Protein AF-A0A7X2MGB6-F1 (afdb_monomer_lite)

Structure (mmCIF, N/CA/C/O backbone):
data_AF-A0A7X2MGB6-F1
#
_entry.id   AF-A0A7X2MGB6-F1
#
loop_
_atom_site.group_PDB
_atom_site.id
_atom_site.type_symbol
_atom_site.label_atom_id
_atom_site.label_alt_id
_atom_site.label_comp_id
_atom_site.label_asym_id
_atom_site.label_entity_id
_atom_site.label_seq_id
_atom_site.pdbx_PDB_ins_code
_atom_site.Cartn_x
_atom_site.Cartn_y
_atom_site.Cartn_z
_atom_site.occupancy
_atom_site.B_iso_or_equiv
_atom_site.auth_seq_id
_atom_site.auth_comp_id
_atom_site.auth_asym_id
_atom_site.auth_atom_id
_atom_site.pdbx_PDB_model_num
ATOM 1 N N . LYS A 1 1 ? -5.051 27.981 -3.448 1.00 53.53 1 LYS A N 1
ATOM 2 C CA . LYS A 1 1 ? -3.673 27.927 -4.006 1.00 53.53 1 LYS A CA 1
ATOM 3 C C . LYS A 1 1 ? -3.578 26.713 -4.928 1.00 53.53 1 LYS A C 1
ATOM 5 O O . LYS A 1 1 ? -3.860 25.621 -4.453 1.00 53.53 1 LYS A O 1
ATOM 10 N N . LYS A 1 2 ? -3.256 26.876 -6.221 1.00 64.44 2 LYS A N 1
ATOM 11 C CA . LYS A 1 2 ? -2.982 25.731 -7.111 1.00 64.44 2 LYS A CA 1
ATOM 12 C C . LYS A 1 2 ? -1.646 25.121 -6.677 1.00 64.44 2 LYS A C 1
ATOM 14 O O . LYS A 1 2 ? -0.605 25.748 -6.849 1.00 64.44 2 LYS A O 1
ATOM 19 N N . ILE A 1 3 ? -1.685 23.969 -6.016 1.00 74.06 3 ILE A N 1
ATOM 20 C CA . ILE A 1 3 ? -0.481 23.229 -5.627 1.00 74.06 3 ILE A CA 1
ATOM 21 C C . ILE A 1 3 ? -0.065 22.411 -6.847 1.00 74.06 3 ILE A C 1
ATOM 23 O O . ILE A 1 3 ? -0.849 21.601 -7.332 1.00 74.06 3 ILE A O 1
ATOM 27 N N . LYS A 1 4 ? 1.141 22.660 -7.364 1.00 80.75 4 LYS A N 1
ATOM 28 C CA . LYS A 1 4 ? 1.740 21.814 -8.398 1.00 80.75 4 LYS A CA 1
ATOM 29 C C . LYS A 1 4 ? 2.320 20.584 -7.709 1.00 80.75 4 LYS A C 1
ATOM 31 O O . LYS A 1 4 ? 3.156 20.728 -6.820 1.00 80.75 4 LYS A O 1
ATOM 36 N N . ASP A 1 5 ? 1.858 19.407 -8.104 1.00 81.12 5 ASP A N 1
ATOM 37 C CA . ASP A 1 5 ? 2.347 18.130 -7.591 1.00 81.12 5 ASP A CA 1
ATOM 38 C C . ASP A 1 5 ? 3.121 17.410 -8.703 1.00 81.12 5 ASP A C 1
ATOM 40 O O . ASP A 1 5 ? 2.542 16.686 -9.507 1.00 81.12 5 ASP A O 1
ATOM 44 N N . VAL A 1 6 ? 4.432 17.658 -8.783 1.00 80.56 6 VAL A N 1
ATOM 45 C CA . VAL A 1 6 ? 5.309 17.154 -9.855 1.00 80.56 6 VAL A CA 1
ATOM 46 C C . VAL A 1 6 ? 6.321 16.182 -9.260 1.00 80.56 6 VAL A C 1
ATOM 48 O O . VAL A 1 6 ? 7.001 16.503 -8.287 1.00 80.56 6 VAL A O 1
ATOM 51 N N . ALA A 1 7 ? 6.406 14.980 -9.830 1.00 78.06 7 ALA A N 1
ATOM 52 C CA . ALA A 1 7 ? 7.508 14.055 -9.566 1.00 78.06 7 ALA A CA 1
ATOM 53 C C . ALA A 1 7 ? 8.520 14.203 -10.708 1.00 78.06 7 ALA A C 1
ATOM 55 O O . ALA A 1 7 ? 8.097 14.320 -11.849 1.00 78.06 7 ALA A O 1
ATOM 56 N N . LYS A 1 8 ? 9.824 14.236 -10.409 1.00 73.69 8 LYS A N 1
ATOM 57 C CA . LYS A 1 8 ? 10.851 14.509 -11.432 1.00 73.69 8 LYS A CA 1
ATOM 58 C C . LYS A 1 8 ? 11.396 13.239 -12.093 1.00 73.69 8 LYS A C 1
ATOM 60 O O . LYS A 1 8 ? 11.510 13.198 -13.305 1.00 73.69 8 LYS A O 1
ATOM 65 N N . LYS A 1 9 ? 11.741 12.218 -11.301 1.00 89.62 9 LYS A N 1
ATOM 66 C CA . LYS A 1 9 ? 12.216 10.894 -11.745 1.00 89.62 9 LYS A CA 1
ATOM 67 C C . LYS A 1 9 ? 12.297 9.957 -10.530 1.00 89.62 9 LYS A C 1
ATOM 69 O O . LYS A 1 9 ? 12.317 10.441 -9.397 1.00 89.62 9 LYS A O 1
ATOM 74 N N . TYR A 1 10 ? 12.365 8.651 -10.764 1.00 93.56 10 TYR A N 1
ATOM 75 C CA . TYR A 1 10 ? 12.725 7.647 -9.760 1.00 93.56 10 TYR A CA 1
ATOM 76 C C . TYR A 1 10 ? 14.066 7.011 -10.142 1.00 93.56 10 TYR A C 1
ATOM 78 O O . TYR A 1 10 ? 14.331 6.817 -11.326 1.00 93.56 10 TYR A O 1
ATOM 86 N N . ASN A 1 11 ? 14.913 6.704 -9.160 1.00 94.56 11 ASN A N 1
ATOM 87 C CA . ASN A 1 11 ? 16.250 6.152 -9.408 1.00 94.56 11 ASN A CA 1
ATOM 88 C C . ASN A 1 11 ? 16.283 4.618 -9.378 1.00 94.56 11 ASN A C 1
ATOM 90 O O . ASN A 1 11 ? 17.268 4.017 -9.787 1.00 94.56 11 ASN A O 1
ATOM 94 N N . SER A 1 12 ? 15.234 3.979 -8.860 1.00 96.25 12 SER A N 1
ATOM 95 C CA . SER A 1 12 ? 15.101 2.523 -8.812 1.00 96.25 12 SER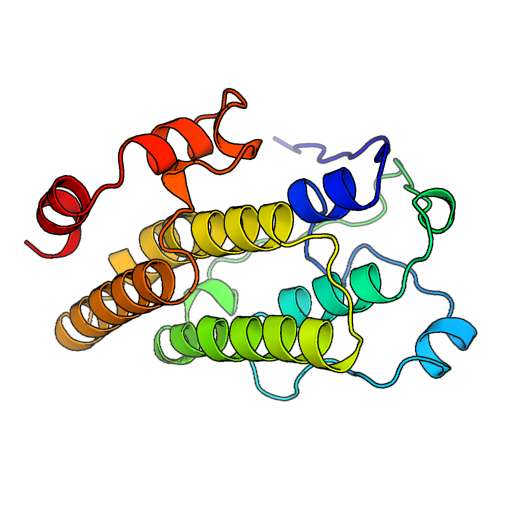 A 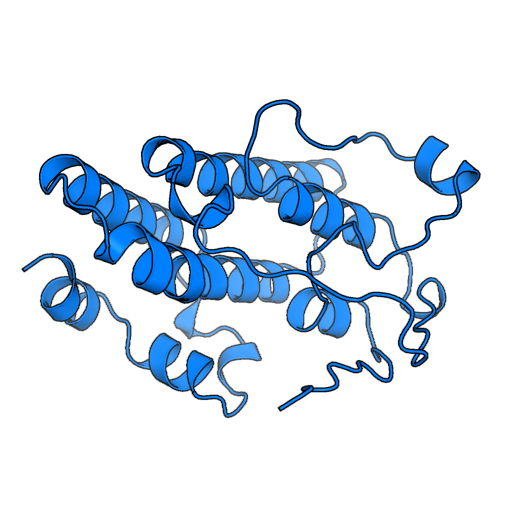CA 1
ATOM 96 C C . SER A 1 12 ? 13.640 2.108 -8.670 1.00 96.25 12 SER A C 1
ATOM 98 O O . SER A 1 12 ? 12.795 2.900 -8.239 1.00 96.25 12 SER A O 1
ATOM 100 N N . LEU A 1 13 ? 13.343 0.838 -8.961 1.00 96.94 13 LEU A N 1
ATOM 101 C CA . LEU A 1 13 ? 12.024 0.255 -8.699 1.00 96.94 13 LEU A CA 1
ATOM 102 C C . LEU A 1 13 ? 11.680 0.259 -7.199 1.00 96.94 13 LEU A C 1
ATOM 104 O O . LEU A 1 13 ? 10.530 0.499 -6.838 1.00 96.94 13 LEU A O 1
ATOM 108 N N . ASN A 1 14 ? 12.671 0.106 -6.310 1.00 96.81 14 ASN A N 1
ATOM 109 C CA . ASN A 1 14 ? 12.475 0.247 -4.862 1.00 96.81 14 ASN A CA 1
ATOM 110 C C . ASN A 1 14 ? 11.998 1.660 -4.498 1.00 96.81 14 ASN A C 1
ATOM 112 O O . ASN A 1 14 ? 11.043 1.831 -3.739 1.00 96.81 14 ASN A O 1
ATOM 116 N N . GLU A 1 15 ? 12.637 2.692 -5.063 1.00 95.62 15 GLU A N 1
ATOM 117 C CA . GLU A 1 15 ? 12.195 4.071 -4.869 1.00 95.62 15 GLU A CA 1
ATOM 118 C C . GLU A 1 15 ? 10.797 4.292 -5.458 1.00 95.62 15 GLU A C 1
ATOM 120 O O . GLU A 1 15 ? 9.965 4.949 -4.825 1.00 95.62 15 GLU A O 1
ATOM 125 N N . TYR A 1 16 ? 10.510 3.712 -6.627 1.00 96.25 16 TYR A N 1
ATOM 126 C CA . TYR A 1 16 ? 9.200 3.812 -7.258 1.00 96.25 16 TYR A CA 1
ATOM 127 C C . TYR A 1 16 ? 8.092 3.170 -6.417 1.00 96.25 16 TYR A C 1
ATOM 129 O O . TYR A 1 16 ? 7.056 3.795 -6.211 1.00 96.25 16 TYR A O 1
ATOM 137 N N . LEU A 1 17 ? 8.309 1.995 -5.828 1.00 96.38 17 LEU A N 1
ATOM 138 C CA . LEU A 1 17 ? 7.338 1.366 -4.922 1.00 96.38 17 LEU A CA 1
ATOM 139 C C . LEU A 1 17 ? 7.054 2.222 -3.685 1.00 96.38 17 LEU A C 1
ATOM 141 O O . LEU A 1 17 ? 5.912 2.343 -3.234 1.00 96.38 17 LEU A O 1
ATOM 145 N N . VAL A 1 18 ? 8.089 2.862 -3.138 1.00 95.94 18 VAL A N 1
ATOM 146 C CA . VAL A 1 18 ? 7.975 3.653 -1.908 1.00 95.94 18 VAL A CA 1
ATOM 147 C C . VAL A 1 18 ? 7.350 5.025 -2.168 1.00 95.94 18 VAL A C 1
ATOM 149 O O . VAL A 1 18 ? 6.475 5.466 -1.410 1.00 95.94 18 VAL A O 1
ATOM 152 N N . LYS A 1 19 ? 7.757 5.707 -3.240 1.00 93.69 19 LYS A N 1
ATOM 153 C CA . LYS A 1 19 ? 7.403 7.111 -3.515 1.00 93.69 19 LYS A CA 1
ATOM 154 C C . LYS A 1 19 ? 6.404 7.283 -4.662 1.00 93.69 19 LYS A C 1
ATOM 156 O O . LYS A 1 19 ? 5.861 8.374 -4.833 1.00 93.69 19 LYS A O 1
ATOM 161 N N . GLY A 1 20 ? 6.132 6.230 -5.423 1.00 93.56 20 GLY A N 1
ATOM 162 C CA . GLY A 1 20 ? 5.183 6.208 -6.529 1.00 93.56 20 GLY A CA 1
ATOM 163 C C . GLY A 1 20 ? 3.773 6.610 -6.109 1.00 93.56 20 GLY A C 1
ATOM 164 O O . GLY A 1 20 ? 3.278 6.252 -5.027 1.00 93.56 20 GLY A O 1
ATOM 165 N N . ARG A 1 21 ? 3.112 7.377 -6.984 1.00 91.38 21 ARG A N 1
ATOM 166 C CA . ARG A 1 21 ? 1.682 7.666 -6.850 1.00 91.38 21 ARG A CA 1
ATOM 167 C C . ARG A 1 21 ? 0.900 6.432 -7.273 1.00 91.38 21 ARG A C 1
ATOM 169 O O . ARG A 1 21 ? 0.943 6.045 -8.439 1.00 91.38 21 ARG A O 1
ATOM 176 N N . VAL A 1 22 ? 0.158 5.870 -6.331 1.00 93.81 22 VAL A N 1
ATOM 177 C CA . VAL A 1 22 ? -0.739 4.741 -6.568 1.00 93.81 22 VAL A CA 1
ATOM 178 C C . VAL A 1 22 ? -2.075 5.285 -7.039 1.00 93.81 22 VAL A C 1
ATOM 180 O O . VAL A 1 22 ? -2.949 5.589 -6.232 1.00 93.81 22 VAL A O 1
ATOM 183 N N . VAL A 1 23 ? -2.147 5.514 -8.343 1.00 91.69 23 VAL A N 1
ATOM 184 C CA . VAL A 1 23 ? -3.337 5.951 -9.072 1.00 91.69 23 VAL A CA 1
ATOM 185 C C . VAL A 1 23 ? -3.222 5.454 -10.509 1.00 91.69 23 VAL A C 1
ATOM 187 O O . VAL A 1 23 ? -2.118 5.481 -11.071 1.00 91.69 23 VAL A O 1
ATOM 190 N N . ALA A 1 24 ? -4.335 5.048 -11.113 1.00 91.62 24 ALA A N 1
ATOM 191 C CA . ALA A 1 24 ? -4.360 4.651 -12.521 1.00 91.62 24 ALA A CA 1
ATOM 192 C C . ALA A 1 24 ? -4.451 5.852 -13.484 1.00 91.62 24 ALA A C 1
ATOM 194 O O . ALA A 1 24 ? -3.848 5.838 -14.553 1.00 91.62 24 ALA A O 1
ATOM 195 N N . TRP A 1 25 ? -5.144 6.925 -13.089 1.00 91.06 25 TRP A N 1
ATOM 196 C CA . TRP A 1 25 ? -5.558 8.020 -13.983 1.00 91.06 25 TRP A CA 1
ATOM 197 C C . TRP A 1 25 ? -4.434 8.922 -14.520 1.00 91.06 25 TRP A C 1
ATOM 199 O O . TRP A 1 25 ? -4.689 9.731 -15.406 1.00 91.06 25 TRP A O 1
ATOM 209 N N . ASN A 1 26 ? -3.208 8.834 -13.989 1.00 91.25 26 ASN A N 1
ATOM 210 C CA . ASN A 1 26 ? -2.068 9.649 -14.436 1.00 91.25 26 ASN A CA 1
ATOM 211 C C . ASN A 1 26 ? -0.977 8.847 -15.154 1.00 91.25 26 ASN A C 1
ATOM 213 O O . ASN A 1 26 ? 0.174 9.282 -15.180 1.00 91.25 26 ASN A O 1
ATOM 217 N N . LYS A 1 27 ? -1.308 7.655 -15.655 1.00 92.88 27 LYS A N 1
ATOM 218 C CA . LYS A 1 27 ? -0.353 6.742 -16.285 1.00 92.88 27 LYS A CA 1
ATOM 219 C C . LYS A 1 27 ? -0.834 6.340 -17.667 1.00 92.88 27 LYS A C 1
ATOM 221 O O . LYS A 1 27 ? -2.022 6.117 -17.878 1.00 92.88 27 LYS A O 1
ATOM 226 N N . ILE A 1 28 ? 0.121 6.226 -18.581 1.00 94.31 28 ILE A N 1
ATOM 227 C CA . ILE A 1 28 ? -0.072 5.672 -19.917 1.00 94.31 28 ILE A CA 1
ATOM 228 C C . ILE A 1 28 ? 0.717 4.369 -19.959 1.00 94.31 28 ILE A C 1
ATOM 230 O O . ILE A 1 28 ? 1.884 4.337 -19.575 1.00 94.31 28 ILE A O 1
ATOM 234 N N . TYR A 1 29 ? 0.072 3.303 -20.418 1.00 95.31 29 TYR A N 1
ATOM 235 C CA . TYR A 1 29 ? 0.670 1.977 -20.495 1.00 95.31 29 TYR A CA 1
ATOM 236 C C . TYR A 1 29 ? 0.742 1.520 -21.946 1.00 95.31 29 TYR A C 1
ATOM 238 O O . TYR A 1 29 ? -0.186 1.742 -22.729 1.00 95.31 29 TYR A O 1
ATOM 246 N N . LYS A 1 30 ? 1.822 0.823 -22.304 1.00 96.69 30 LYS A N 1
ATOM 247 C CA . LYS A 1 30 ? 1.920 0.154 -23.601 1.00 96.69 30 LYS A CA 1
ATOM 248 C C . LYS A 1 30 ? 0.959 -1.037 -23.611 1.00 96.69 30 LYS A C 1
ATOM 250 O O . LYS A 1 30 ? 1.224 -2.044 -22.961 1.00 96.69 30 LYS A O 1
ATOM 255 N N . LYS A 1 31 ? -0.143 -0.938 -24.366 1.00 96.75 31 LYS A N 1
ATOM 256 C CA . LYS A 1 31 ? -1.184 -1.983 -24.436 1.00 96.75 31 LYS A CA 1
ATOM 257 C C . LYS A 1 31 ? -0.608 -3.370 -24.722 1.00 96.75 31 LYS A C 1
ATOM 259 O O . LYS A 1 31 ? -0.939 -4.310 -24.020 1.00 96.75 31 LYS A O 1
ATOM 264 N N . SER A 1 32 ? 0.292 -3.482 -25.700 1.00 97.69 32 SER A N 1
ATOM 265 C CA . SER A 1 32 ? 0.871 -4.776 -26.077 1.00 97.69 32 SER A CA 1
ATOM 266 C C . SER A 1 32 ? 1.659 -5.441 -24.947 1.00 97.69 32 SER A C 1
ATOM 268 O O . SER A 1 32 ? 1.816 -6.648 -24.979 1.00 97.69 32 SER A O 1
ATOM 270 N N . TRP A 1 33 ? 2.186 -4.667 -23.994 1.00 96.88 33 TRP A N 1
ATOM 271 C CA . TRP A 1 33 ? 2.839 -5.196 -22.796 1.00 96.88 33 TRP A CA 1
ATOM 272 C C . TRP A 1 33 ? 1.813 -5.549 -21.715 1.00 96.88 33 TRP A C 1
ATOM 274 O O . TRP A 1 33 ? 1.909 -6.607 -21.116 1.00 96.88 33 TRP A O 1
ATOM 284 N N . LEU A 1 34 ? 0.770 -4.732 -21.516 1.00 96.75 34 LEU A N 1
ATOM 285 C CA . LEU A 1 34 ? -0.331 -5.106 -20.616 1.00 96.75 34 LEU A CA 1
ATOM 286 C C . LEU A 1 34 ? -1.010 -6.416 -21.036 1.00 96.75 34 LEU A C 1
ATOM 288 O O . LEU A 1 34 ? -1.372 -7.211 -20.178 1.00 96.75 34 LEU A O 1
ATOM 292 N N . ASP A 1 35 ? -1.150 -6.649 -22.342 1.00 96.94 35 ASP A N 1
ATOM 293 C CA . ASP A 1 35 ? -1.737 -7.873 -22.893 1.00 96.94 35 ASP A CA 1
ATOM 294 C C . ASP A 1 35 ? -0.882 -9.130 -22.595 1.00 96.94 35 ASP A C 1
ATOM 296 O O . ASP A 1 35 ? -1.394 -10.240 -22.723 1.00 96.94 35 ASP A O 1
ATOM 300 N N . THR A 1 36 ? 0.390 -8.987 -22.181 1.00 97.12 36 THR A N 1
ATOM 301 C CA . THR A 1 36 ? 1.231 -10.121 -21.746 1.00 97.12 36 THR A CA 1
ATOM 302 C C . THR A 1 36 ? 1.117 -10.424 -20.254 1.00 97.12 36 THR A C 1
ATOM 304 O O . THR A 1 36 ? 1.671 -11.424 -19.805 1.00 97.12 36 THR A O 1
ATOM 307 N N . LEU A 1 37 ? 0.467 -9.557 -19.473 1.00 97.19 37 LEU A N 1
ATOM 308 C CA . LEU A 1 37 ? 0.330 -9.723 -18.028 1.00 97.19 37 LEU A CA 1
ATOM 309 C C . LEU A 1 37 ? -0.840 -10.656 -17.697 1.00 97.19 37 LEU A C 1
ATOM 311 O O . LEU A 1 37 ? -1.871 -10.663 -18.370 1.00 97.19 37 LEU A O 1
ATOM 315 N N . ASP A 1 38 ? -0.698 -11.416 -16.617 1.00 96.31 38 ASP A N 1
ATOM 316 C CA . ASP A 1 38 ? -1.653 -12.442 -16.187 1.00 96.31 38 ASP A CA 1
ATOM 317 C C . ASP A 1 38 ? -2.687 -11.937 -15.163 1.00 96.31 38 ASP A C 1
ATOM 319 O O . ASP A 1 38 ? -3.490 -12.708 -14.638 1.00 96.31 38 ASP A O 1
ATOM 323 N N . PHE A 1 39 ? -2.706 -10.630 -14.894 1.00 96.62 39 PHE A N 1
ATOM 324 C CA . PHE A 1 39 ? -3.611 -10.005 -13.935 1.00 96.62 39 PHE A CA 1
ATOM 325 C C . PHE A 1 39 ? -4.386 -8.832 -14.541 1.00 96.62 39 PHE A C 1
ATOM 327 O O . PHE A 1 39 ? -4.001 -8.209 -15.530 1.00 96.62 39 PHE A O 1
ATOM 334 N N . LYS A 1 40 ? -5.513 -8.511 -13.905 1.00 95.81 40 LYS A N 1
ATOM 335 C CA . LYS A 1 40 ? -6.364 -7.354 -14.205 1.00 95.81 40 LYS A CA 1
ATOM 336 C C . LYS A 1 40 ? -6.740 -6.666 -12.899 1.00 95.81 40 LYS A C 1
ATOM 338 O O . LYS A 1 40 ? -6.526 -7.221 -11.824 1.00 95.81 40 LYS A O 1
ATOM 343 N N . PHE A 1 41 ? -7.339 -5.481 -12.992 1.00 95.75 41 PHE A N 1
ATOM 344 C CA . PHE A 1 41 ? -7.940 -4.841 -11.824 1.00 95.75 41 PHE A CA 1
ATOM 345 C C . PHE A 1 41 ? -8.961 -5.776 -11.149 1.00 95.75 41 PHE A C 1
ATOM 347 O O . PHE A 1 41 ? -9.798 -6.361 -11.848 1.00 95.75 41 PHE A O 1
ATOM 354 N N . PRO A 1 42 ? -8.947 -5.891 -9.810 1.00 95.12 42 PRO A N 1
ATOM 355 C CA . PRO A 1 42 ? -9.926 -6.690 -9.089 1.00 95.12 42 PRO A CA 1
ATOM 356 C C . PRO A 1 42 ? -11.314 -6.045 -9.171 1.00 95.12 42 PRO A C 1
ATOM 358 O O . PRO A 1 42 ? -11.538 -4.921 -8.717 1.00 95.12 42 PRO A O 1
ATOM 361 N N . VAL A 1 43 ? -12.273 -6.768 -9.751 1.00 92.56 43 VAL A N 1
ATOM 362 C CA . VAL A 1 43 ? -13.638 -6.270 -9.966 1.00 92.56 43 VAL A CA 1
ATOM 363 C C . VAL A 1 43 ? -14.392 -6.172 -8.637 1.00 92.56 43 VAL A C 1
ATOM 365 O O . VAL A 1 43 ? -14.383 -7.094 -7.825 1.00 92.56 43 VAL A O 1
ATOM 368 N N . GLY A 1 44 ? -15.084 -5.049 -8.422 1.00 90.00 44 GLY A N 1
ATOM 369 C CA . GLY A 1 44 ? -15.982 -4.859 -7.276 1.00 90.00 44 GLY A CA 1
ATOM 370 C C . GLY A 1 44 ? -15.297 -4.519 -5.946 1.00 90.00 44 GLY A C 1
ATOM 371 O O . GLY A 1 44 ? -15.983 -4.399 -4.933 1.00 90.00 44 GLY A O 1
ATOM 372 N N . ARG A 1 45 ? -13.974 -4.321 -5.926 1.00 90.50 45 ARG A N 1
ATOM 373 C CA . ARG A 1 45 ? -13.203 -3.963 -4.723 1.00 90.50 45 ARG A CA 1
ATOM 374 C C . ARG A 1 45 ? -12.778 -2.498 -4.751 1.00 90.50 45 ARG A C 1
ATOM 376 O O . ARG A 1 45 ? -12.487 -1.966 -5.813 1.00 90.50 45 ARG A O 1
ATOM 383 N N . LEU A 1 46 ? -12.767 -1.832 -3.591 1.00 90.12 46 LEU A N 1
ATOM 384 C CA . LEU A 1 46 ? -12.031 -0.566 -3.454 1.00 90.12 46 LEU A CA 1
ATOM 385 C C . LEU A 1 46 ? -10.527 -0.820 -3.365 1.00 90.12 46 LEU A C 1
ATOM 387 O O . LEU A 1 46 ? -10.097 -1.876 -2.907 1.00 90.12 46 LEU A O 1
ATOM 391 N N . TYR A 1 47 ? -9.754 0.227 -3.660 1.00 92.38 47 TYR A N 1
ATOM 392 C CA . TYR A 1 47 ? -8.289 0.230 -3.581 1.00 92.38 47 TYR A CA 1
ATOM 393 C C . TYR A 1 47 ? -7.629 -0.663 -4.639 1.00 92.38 47 TYR A C 1
ATOM 395 O O . TYR A 1 47 ? -6.460 -1.013 -4.507 1.00 92.38 47 TYR A O 1
ATOM 403 N N . GLU A 1 48 ? -8.359 -0.963 -5.706 1.00 95.06 48 GLU A N 1
ATOM 404 C CA . GLU A 1 48 ? -7.936 -1.671 -6.907 1.00 95.06 48 GLU A CA 1
ATOM 405 C C . GLU A 1 48 ? -6.688 -1.047 -7.550 1.00 95.06 48 GLU A C 1
ATOM 407 O O . GLU A 1 48 ? -5.826 -1.763 -8.051 1.00 95.06 48 GLU A O 1
ATOM 412 N N . ASP A 1 49 ? -6.529 0.278 -7.441 1.00 95.62 49 ASP A N 1
ATOM 413 C CA . ASP A 1 49 ? -5.324 0.989 -7.879 1.00 95.62 49 ASP A CA 1
ATOM 414 C C . ASP A 1 49 ? -4.058 0.516 -7.146 1.00 95.62 49 ASP A C 1
ATOM 416 O O . ASP A 1 49 ? -2.978 0.529 -7.734 1.00 95.62 49 ASP A O 1
ATOM 420 N N . GLN A 1 50 ? -4.162 0.114 -5.869 1.00 97.19 50 GLN A N 1
ATOM 421 C CA . GLN A 1 50 ? -3.030 -0.457 -5.127 1.00 97.19 50 GLN A CA 1
ATOM 422 C C . GLN A 1 50 ? -2.671 -1.823 -5.685 1.00 97.19 50 GLN A C 1
ATOM 424 O O . GLN A 1 50 ? -1.502 -2.054 -5.971 1.00 97.19 50 GLN A O 1
ATOM 429 N N . ASP A 1 51 ? -3.664 -2.689 -5.877 1.00 97.88 51 ASP A N 1
ATOM 430 C CA . ASP A 1 51 ? -3.434 -4.017 -6.438 1.00 97.88 51 ASP A CA 1
ATOM 431 C C . ASP A 1 51 ? -2.712 -3.929 -7.784 1.00 97.88 51 ASP A C 1
ATOM 433 O O . ASP A 1 51 ? -1.601 -4.438 -7.949 1.00 97.88 51 ASP A O 1
ATOM 437 N N . PHE A 1 52 ? -3.288 -3.152 -8.700 1.00 97.88 52 PHE A N 1
ATOM 438 C CA . PHE A 1 52 ? -2.740 -2.978 -10.032 1.00 97.88 52 PHE A CA 1
ATOM 439 C C . PHE A 1 52 ? -1.338 -2.364 -10.007 1.00 97.88 52 PHE A C 1
ATOM 441 O O . PHE A 1 52 ? -0.436 -2.867 -10.668 1.00 97.88 52 PHE A O 1
ATOM 448 N N . PHE A 1 53 ? -1.114 -1.305 -9.222 1.00 97.88 53 PHE A N 1
ATOM 449 C CA . PHE A 1 53 ? 0.193 -0.650 -9.155 1.00 97.88 53 PHE A CA 1
ATOM 450 C C . PHE A 1 53 ? 1.306 -1.596 -8.697 1.00 97.88 53 PHE A C 1
ATOM 452 O O . PHE A 1 53 ? 2.358 -1.640 -9.331 1.00 97.88 53 PHE A O 1
ATOM 459 N N . PHE A 1 54 ? 1.100 -2.340 -7.606 1.00 98.19 54 PHE A N 1
ATOM 460 C CA . PHE A 1 54 ? 2.143 -3.228 -7.091 1.00 98.19 54 PHE A CA 1
ATOM 461 C C . PHE A 1 54 ? 2.411 -4.384 -8.063 1.00 98.19 54 PHE A C 1
ATOM 463 O O . PHE A 1 54 ? 3.569 -4.661 -8.367 1.00 98.19 54 PHE A O 1
ATOM 470 N N . LYS A 1 55 ? 1.369 -4.995 -8.638 1.00 98.06 55 LYS A N 1
ATOM 471 C CA . LYS A 1 55 ? 1.538 -6.066 -9.634 1.00 98.06 55 LYS A CA 1
ATOM 472 C C . LYS A 1 55 ? 2.199 -5.586 -10.930 1.00 98.06 55 LYS A C 1
ATOM 474 O O . LYS A 1 55 ? 3.000 -6.313 -11.509 1.00 98.06 55 LYS A O 1
ATOM 479 N N . ILE A 1 56 ? 1.952 -4.344 -11.354 1.00 97.44 56 ILE A N 1
ATOM 480 C CA . ILE A 1 56 ? 2.676 -3.729 -12.478 1.00 97.44 56 ILE A CA 1
ATOM 481 C C . ILE A 1 56 ? 4.169 -3.659 -12.174 1.00 97.44 56 ILE A C 1
ATOM 483 O O . ILE A 1 56 ? 4.970 -4.100 -12.991 1.00 97.44 56 ILE A O 1
ATOM 487 N N . VAL A 1 57 ? 4.555 -3.155 -10.997 1.00 96.94 57 VAL A N 1
ATOM 488 C CA . VAL A 1 57 ? 5.978 -3.039 -10.650 1.00 96.94 57 VAL A CA 1
ATOM 489 C C . VAL A 1 57 ? 6.653 -4.403 -10.518 1.00 96.94 57 VAL A C 1
ATOM 491 O O . VAL A 1 57 ? 7.814 -4.531 -10.890 1.00 96.94 57 VAL A O 1
ATOM 494 N N . ALA A 1 58 ? 5.930 -5.427 -10.060 1.00 97.31 58 ALA A N 1
ATOM 495 C CA . ALA A 1 58 ? 6.424 -6.803 -10.005 1.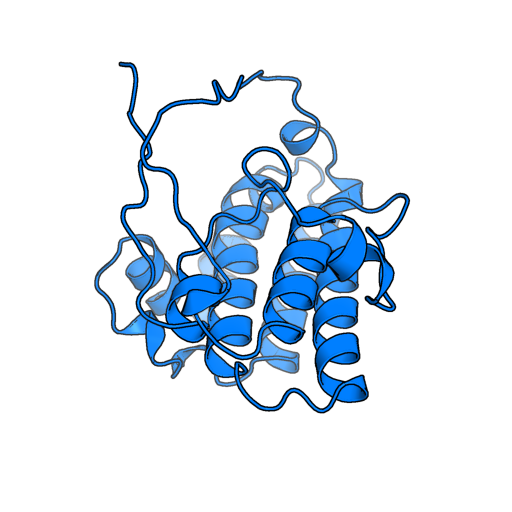00 97.31 58 ALA A CA 1
ATOM 496 C C . ALA A 1 58 ? 6.849 -7.367 -11.377 1.00 97.31 58 ALA A C 1
ATOM 498 O O . ALA A 1 58 ? 7.648 -8.297 -11.425 1.00 97.31 58 ALA A O 1
ATOM 499 N N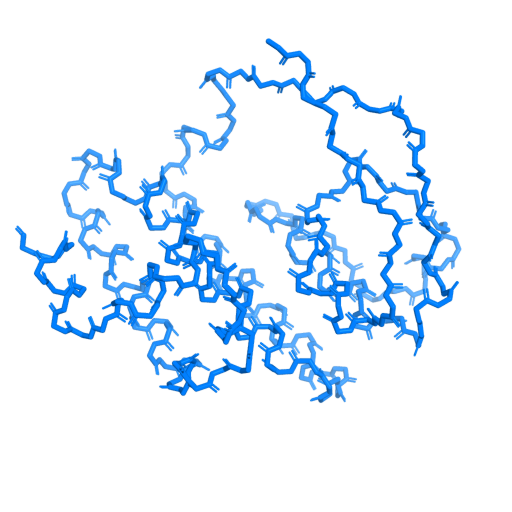 . ASN A 1 59 ? 6.328 -6.806 -12.473 1.00 97.31 59 ASN A N 1
ATOM 500 C CA . ASN A 1 59 ? 6.608 -7.234 -13.844 1.00 97.31 59 ASN A CA 1
ATOM 501 C C . ASN A 1 59 ? 7.628 -6.343 -14.578 1.00 97.31 59 ASN A C 1
ATOM 503 O O . ASN A 1 59 ? 7.944 -6.608 -15.738 1.00 97.31 59 ASN A O 1
ATOM 507 N N . LEU A 1 60 ? 8.150 -5.301 -13.926 1.00 96.12 60 LEU A N 1
ATOM 508 C CA . LEU A 1 60 ? 9.219 -4.465 -14.476 1.00 96.12 60 LEU A CA 1
ATOM 509 C C . LEU A 1 60 ? 10.584 -5.089 -14.176 1.00 96.12 60 LEU A C 1
ATOM 511 O O . LEU A 1 60 ? 10.830 -5.557 -13.066 1.00 96.12 60 LEU A O 1
ATOM 515 N N . GLN A 1 61 ? 11.490 -5.061 -15.149 1.00 94.06 61 GLN A N 1
ATOM 516 C CA . GLN A 1 61 ? 12.862 -5.548 -15.002 1.00 94.06 61 GLN A CA 1
ATOM 517 C C . GLN A 1 61 ? 13.774 -4.475 -14.412 1.00 94.06 61 GLN A C 1
ATOM 519 O O . GLN A 1 61 ? 14.649 -4.771 -13.596 1.00 94.06 61 GLN A O 1
ATOM 524 N N . ASN A 1 62 ? 13.586 -3.217 -14.812 1.00 94.62 62 ASN A N 1
ATOM 525 C CA . ASN A 1 62 ? 14.380 -2.097 -14.317 1.00 94.62 62 ASN A CA 1
ATOM 526 C C . ASN A 1 62 ? 13.616 -0.766 -14.381 1.00 94.62 62 ASN A C 1
ATOM 528 O O . ASN A 1 62 ? 12.454 -0.698 -14.782 1.00 94.62 62 ASN A O 1
ATOM 532 N N . ILE A 1 63 ? 14.250 0.303 -13.892 1.00 95.50 63 ILE A N 1
ATOM 533 C CA . ILE A 1 63 ? 13.595 1.606 -13.759 1.00 95.50 63 ILE A CA 1
ATOM 534 C C . ILE A 1 63 ? 13.489 2.352 -15.094 1.00 95.50 63 ILE A C 1
ATOM 536 O O . ILE A 1 63 ? 12.625 3.214 -15.245 1.00 95.50 63 ILE A O 1
ATOM 540 N N . GLU A 1 64 ? 14.331 2.014 -16.068 1.00 95.50 64 GLU A N 1
ATOM 541 C CA . GLU A 1 64 ? 14.370 2.614 -17.401 1.00 95.50 64 GLU A CA 1
ATOM 542 C C . GLU A 1 64 ? 13.095 2.323 -18.210 1.00 95.50 64 GLU A C 1
ATOM 544 O O . GLU A 1 64 ? 12.762 3.074 -19.126 1.00 95.50 64 GLU A O 1
ATOM 549 N N . GLU A 1 65 ? 12.332 1.297 -17.826 1.00 96.19 65 GLU A N 1
ATOM 550 C CA . GLU A 1 65 ? 11.002 1.003 -18.371 1.00 96.19 65 GLU A CA 1
ATOM 551 C C . GLU A 1 65 ? 9.921 2.012 -17.938 1.00 96.19 65 GLU A C 1
ATOM 553 O O . GLU A 1 65 ? 8.807 1.997 -18.465 1.00 96.19 65 GLU A O 1
ATOM 558 N N . ILE A 1 66 ? 10.233 2.917 -17.002 1.00 94.50 66 ILE A N 1
ATOM 559 C CA . ILE A 1 66 ? 9.337 3.986 -16.558 1.00 94.50 66 ILE A CA 1
ATOM 560 C C . ILE A 1 66 ? 9.869 5.345 -17.015 1.00 94.50 66 ILE A C 1
ATOM 562 O O . ILE A 1 66 ? 10.887 5.844 -16.532 1.00 94.50 66 ILE A O 1
ATOM 566 N N . ALA A 1 67 ? 9.087 6.019 -17.857 1.00 92.25 67 ALA A N 1
ATOM 567 C CA . ALA A 1 67 ? 9.247 7.442 -18.133 1.00 92.25 67 ALA A CA 1
ATOM 568 C C . ALA A 1 67 ? 8.360 8.281 -17.197 1.00 92.25 67 ALA A C 1
ATOM 570 O O . ALA A 1 67 ? 7.219 7.916 -16.902 1.00 92.25 67 ALA A O 1
ATOM 571 N N . VAL A 1 68 ? 8.879 9.421 -16.735 1.00 91.69 68 VAL A N 1
ATOM 572 C CA . VAL A 1 68 ? 8.116 10.409 -15.962 1.00 91.69 68 VAL A CA 1
ATOM 573 C C . VAL A 1 68 ? 7.992 11.675 -16.796 1.00 91.69 68 VAL A C 1
ATOM 575 O O . VAL A 1 68 ? 9.001 12.287 -17.132 1.00 91.69 68 VAL A O 1
ATOM 578 N N . ASP A 1 69 ? 6.755 12.048 -17.107 1.00 89.31 69 ASP A N 1
ATOM 579 C CA . ASP A 1 69 ? 6.420 13.340 -17.699 1.00 89.31 69 ASP A CA 1
ATOM 580 C C . ASP A 1 69 ? 6.197 14.368 -16.577 1.00 89.31 69 ASP A C 1
ATOM 582 O O . ASP A 1 69 ? 5.413 14.130 -15.649 1.00 89.31 69 ASP A O 1
ATOM 586 N N . ASP A 1 70 ? 6.920 15.488 -16.629 1.00 86.44 70 ASP A N 1
ATOM 587 C CA . ASP A 1 70 ? 6.800 16.587 -15.670 1.00 86.44 70 ASP A CA 1
ATOM 588 C C . ASP A 1 70 ? 5.787 17.663 -16.109 1.00 86.44 70 ASP A C 1
ATOM 590 O O . ASP A 1 70 ? 5.500 18.599 -15.347 1.00 86.44 70 ASP A O 1
ATOM 594 N N . HIS A 1 71 ? 5.169 17.488 -17.284 1.00 88.12 71 HIS A N 1
ATOM 595 C CA . HIS A 1 71 ? 4.065 18.306 -17.755 1.00 88.12 71 HIS A CA 1
ATOM 596 C C . HIS A 1 71 ? 2.797 18.099 -16.913 1.00 88.12 71 HIS A C 1
ATOM 598 O O . HIS A 1 71 ? 2.409 16.994 -16.524 1.00 88.12 71 HIS A O 1
ATOM 604 N N . ILE A 1 72 ? 2.084 19.195 -16.643 1.00 84.81 72 ILE A N 1
ATOM 605 C CA . ILE A 1 72 ? 0.819 19.149 -15.902 1.00 84.81 72 ILE A CA 1
ATOM 606 C C . ILE A 1 72 ? -0.309 18.820 -16.882 1.00 84.81 72 ILE A C 1
ATOM 608 O O . ILE A 1 72 ? -0.962 19.720 -17.401 1.00 84.81 72 ILE A O 1
ATOM 612 N N . GLY A 1 73 ? -0.541 17.526 -17.105 1.00 86.25 73 GLY A N 1
ATOM 613 C CA . GLY A 1 73 ? -1.593 17.035 -18.005 1.00 86.25 73 GLY A CA 1
ATOM 614 C C . GLY A 1 73 ? -2.928 16.685 -17.336 1.00 86.25 73 GLY A C 1
ATOM 615 O O . GLY A 1 73 ? -3.915 16.465 -18.030 1.00 86.25 73 GLY A O 1
ATOM 616 N N . VAL A 1 74 ? -2.993 16.616 -15.997 1.00 88.88 74 VAL A N 1
ATOM 617 C CA . VAL A 1 74 ? -4.208 16.180 -15.283 1.00 88.88 74 VAL A CA 1
ATOM 618 C C . VAL A 1 74 ? -4.583 17.104 -14.127 1.00 88.88 74 VAL A C 1
ATOM 620 O O . VAL A 1 74 ? -3.771 17.421 -13.257 1.00 88.88 74 VAL A O 1
ATOM 623 N N . HIS A 1 75 ? -5.866 17.466 -14.073 1.00 88.69 75 HIS A N 1
ATOM 624 C CA . HIS A 1 75 ? -6.472 18.228 -12.986 1.00 88.69 75 HIS A CA 1
ATOM 625 C C . HIS A 1 75 ? -7.355 17.328 -12.118 1.00 88.69 75 HIS A C 1
ATOM 627 O O . HIS A 1 75 ? -8.501 17.040 -12.457 1.00 88.69 75 HIS A O 1
ATOM 633 N N . TYR A 1 76 ? -6.830 16.895 -10.971 1.00 86.62 76 TYR A N 1
ATOM 634 C CA . TYR A 1 76 ? -7.591 16.069 -10.036 1.00 86.62 76 TYR A CA 1
ATOM 635 C C . TYR A 1 76 ? -8.691 16.882 -9.335 1.00 86.62 76 TYR A C 1
ATOM 637 O O . TYR A 1 76 ? -8.413 17.877 -8.661 1.00 86.62 76 TYR A O 1
ATOM 645 N N . VAL A 1 77 ? -9.944 16.439 -9.462 1.00 84.81 77 VAL A N 1
ATOM 646 C CA . VAL A 1 77 ? -11.111 17.112 -8.877 1.00 84.81 77 VAL A CA 1
ATOM 647 C C . VAL A 1 77 ? -11.460 16.481 -7.529 1.00 84.81 77 VAL A C 1
ATOM 649 O O . VAL A 1 77 ? -11.819 15.310 -7.450 1.00 84.81 77 VAL A O 1
ATOM 652 N N . GLN A 1 78 ? -11.402 17.273 -6.457 1.00 79.94 78 GLN A N 1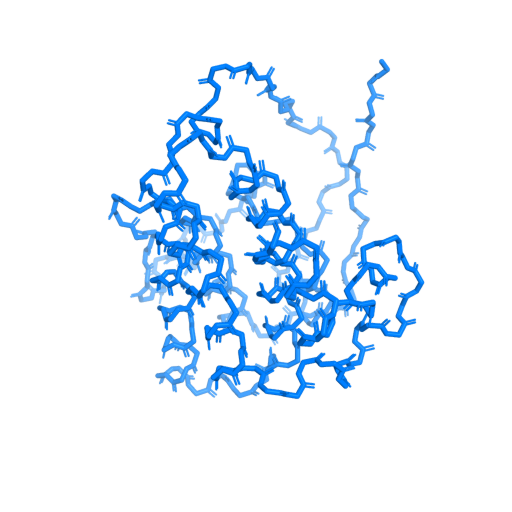
ATOM 653 C CA . GLN A 1 78 ? -11.823 16.853 -5.118 1.00 79.94 78 GLN A CA 1
ATOM 654 C C . GLN A 1 78 ? -13.251 17.317 -4.841 1.00 79.94 78 GLN A C 1
ATOM 656 O O . GLN A 1 78 ? -13.547 18.506 -4.925 1.00 79.94 78 GLN A O 1
ATOM 661 N N . ARG A 1 79 ? -14.133 16.377 -4.489 1.00 79.62 79 ARG A N 1
ATOM 662 C CA . ARG A 1 79 ? -15.522 16.650 -4.097 1.00 79.62 79 ARG A CA 1
ATOM 663 C C . ARG A 1 79 ? -15.818 15.990 -2.753 1.00 79.62 79 ARG A C 1
ATOM 665 O O . ARG A 1 79 ? -15.298 14.911 -2.461 1.00 79.62 79 ARG A O 1
ATOM 672 N N . SER A 1 80 ? -16.657 16.626 -1.940 1.00 71.44 80 SER A N 1
ATOM 673 C CA . SER A 1 80 ? -17.047 16.128 -0.612 1.00 71.44 80 SER A CA 1
ATOM 674 C C . SER A 1 80 ? -17.806 14.799 -0.673 1.00 71.44 80 SER A C 1
ATOM 676 O O . SER A 1 80 ? -17.654 13.970 0.214 1.00 71.44 80 SER A O 1
ATOM 678 N N . ASN A 1 81 ? -18.553 14.563 -1.751 1.00 66.75 81 ASN A N 1
ATOM 679 C CA . ASN A 1 81 ? -19.310 13.337 -2.013 1.00 66.75 81 ASN A CA 1
ATOM 680 C C . ASN A 1 81 ? -18.503 12.246 -2.742 1.00 66.75 81 ASN A C 1
ATOM 682 O O . ASN A 1 81 ? -19.091 11.330 -3.312 1.00 66.75 81 ASN A O 1
ATOM 686 N N . SER A 1 82 ? -17.169 12.342 -2.777 1.00 65.25 82 SER A N 1
ATOM 687 C CA . SER A 1 82 ? -16.347 11.292 -3.384 1.00 65.25 82 SER A CA 1
ATOM 688 C C . SER A 1 82 ? -16.552 9.945 -2.680 1.00 65.25 82 SER A C 1
ATOM 690 O O . SER A 1 82 ? -16.710 9.885 -1.460 1.00 65.25 82 SER A O 1
ATOM 692 N N . ILE A 1 83 ? -16.476 8.853 -3.447 1.00 62.72 83 ILE A N 1
ATOM 693 C CA . ILE A 1 83 ? -16.637 7.466 -2.966 1.00 62.72 83 ILE A CA 1
ATOM 694 C C . ILE A 1 83 ? -15.734 7.182 -1.753 1.00 62.72 83 ILE A C 1
ATOM 696 O O . ILE A 1 83 ? -16.131 6.517 -0.800 1.00 62.72 83 ILE A O 1
ATOM 700 N N . SER A 1 84 ? -14.535 7.773 -1.734 1.00 60.03 84 SER A N 1
ATOM 701 C CA . SER A 1 84 ? -13.585 7.653 -0.622 1.00 60.03 84 SER A CA 1
ATOM 702 C C . SER A 1 84 ? -14.118 8.125 0.738 1.00 60.03 84 SER A C 1
ATOM 704 O O . SER A 1 84 ? -13.545 7.723 1.754 1.00 60.03 84 SER A O 1
ATOM 706 N N . TYR A 1 85 ? -15.152 8.974 0.767 1.00 53.78 85 TYR A N 1
ATOM 707 C CA . TYR A 1 85 ? -15.715 9.570 1.982 1.00 53.78 85 TYR A CA 1
ATOM 708 C C . TYR A 1 85 ? -16.934 8.808 2.535 1.00 53.78 85 TYR A C 1
ATOM 710 O O . TYR A 1 85 ? -17.149 8.839 3.744 1.00 53.78 85 TYR A O 1
ATOM 718 N N . ASN A 1 86 ? -17.691 8.097 1.688 1.00 56.88 86 ASN A N 1
ATOM 719 C CA . ASN A 1 86 ? -19.016 7.563 2.045 1.00 56.88 86 ASN A CA 1
ATOM 720 C C . ASN A 1 86 ? -19.077 6.040 2.281 1.00 56.88 86 ASN A C 1
ATOM 722 O O . ASN A 1 86 ? -20.076 5.558 2.801 1.00 56.88 86 ASN A O 1
ATOM 726 N N . GLU A 1 87 ? -18.026 5.281 1.963 1.00 63.62 87 GLU A N 1
ATOM 727 C CA . GLU A 1 87 ? -18.050 3.806 1.997 1.00 63.62 87 GLU A CA 1
ATOM 728 C C . GLU A 1 87 ? -17.294 3.228 3.209 1.00 63.62 87 GLU A C 1
ATOM 730 O O . GLU A 1 87 ? -16.145 2.787 3.113 1.00 63.62 87 GLU A O 1
ATOM 735 N N . SER A 1 88 ? -17.925 3.249 4.386 1.00 63.72 88 SER A N 1
ATOM 736 C CA . SER A 1 88 ? -17.354 2.722 5.636 1.00 63.72 88 SER A CA 1
ATOM 737 C C . SER A 1 88 ? -17.227 1.198 5.678 1.00 63.72 88 SER A C 1
ATOM 739 O O . SER A 1 88 ? -16.275 0.669 6.252 1.00 63.72 88 SER A O 1
ATOM 741 N N . THR A 1 89 ? -18.164 0.481 5.061 1.00 65.44 89 THR A N 1
ATOM 742 C CA . THR A 1 89 ? -18.248 -0.989 5.089 1.00 65.44 89 THR A CA 1
ATOM 743 C C . THR A 1 89 ? -17.196 -1.651 4.201 1.00 65.44 89 THR A C 1
ATOM 745 O O . THR A 1 89 ? -16.732 -2.750 4.497 1.00 65.44 89 THR A O 1
ATOM 748 N N . ARG A 1 90 ? -16.740 -0.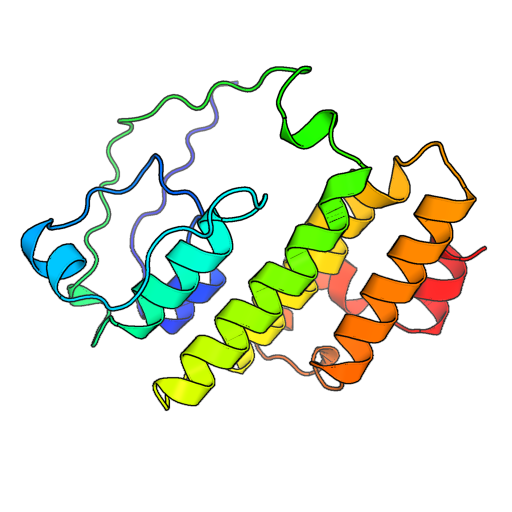946 3.161 1.00 80.19 90 ARG A N 1
ATOM 749 C CA . ARG A 1 90 ? -15.733 -1.404 2.190 1.00 80.19 90 ARG A CA 1
ATOM 750 C C . ARG A 1 90 ? -14.291 -1.182 2.654 1.00 80.19 90 ARG A C 1
ATOM 752 O O . ARG A 1 90 ? -13.355 -1.475 1.918 1.00 80.19 90 ARG A O 1
ATOM 759 N N . ILE A 1 91 ? -14.064 -0.664 3.869 1.00 86.50 91 ILE A N 1
ATOM 760 C CA . ILE A 1 91 ? -12.701 -0.476 4.400 1.00 86.50 91 ILE A CA 1
ATOM 761 C C . ILE A 1 91 ? -11.935 -1.805 4.411 1.00 86.50 91 ILE A C 1
ATOM 763 O O . ILE A 1 91 ? -10.747 -1.805 4.095 1.00 86.50 91 ILE A O 1
ATOM 767 N N . ARG A 1 92 ? -12.622 -2.922 4.687 1.00 92.38 92 ARG A N 1
ATOM 768 C CA . ARG A 1 92 ? -12.041 -4.272 4.725 1.00 92.38 92 ARG A CA 1
ATOM 769 C C . ARG A 1 92 ? -11.495 -4.760 3.380 1.00 92.38 92 ARG A C 1
ATOM 771 O O . ARG A 1 92 ? -10.633 -5.635 3.389 1.00 92.38 92 ARG A O 1
ATOM 778 N N . ASP A 1 93 ? -11.901 -4.161 2.254 1.00 94.06 93 ASP A N 1
ATOM 779 C CA . ASP A 1 93 ? -11.341 -4.495 0.936 1.00 94.06 93 ASP A CA 1
ATOM 780 C C . ASP A 1 93 ? -9.816 -4.314 0.913 1.00 94.06 93 ASP A C 1
ATOM 782 O O . ASP A 1 93 ? -9.129 -5.068 0.235 1.00 94.06 93 ASP A O 1
ATOM 786 N N . ILE A 1 94 ? -9.256 -3.388 1.708 1.00 95.56 94 ILE A N 1
ATOM 787 C CA . ILE A 1 94 ? -7.803 -3.167 1.739 1.00 95.56 94 ILE A CA 1
ATOM 788 C C . ILE A 1 94 ? -7.017 -4.401 2.203 1.00 95.56 94 ILE A C 1
ATOM 790 O O . ILE A 1 94 ? -5.909 -4.625 1.725 1.00 95.56 94 ILE A O 1
ATOM 794 N N . PHE A 1 95 ? -7.573 -5.206 3.114 1.00 96.44 95 PHE A N 1
ATOM 795 C CA . PHE A 1 95 ? -6.910 -6.422 3.587 1.00 96.44 95 PHE A CA 1
ATOM 796 C C . PHE A 1 95 ? -6.893 -7.488 2.498 1.00 96.44 95 PHE A C 1
ATOM 798 O O . PHE A 1 95 ? -5.874 -8.138 2.294 1.00 96.44 95 PHE A O 1
ATOM 805 N N . TRP A 1 96 ? -8.005 -7.620 1.769 1.00 96.75 96 TRP A N 1
ATOM 806 C CA . TRP A 1 96 ? -8.075 -8.503 0.611 1.00 96.75 96 TRP A CA 1
ATOM 807 C C . TRP A 1 96 ? -7.063 -8.076 -0.458 1.00 96.75 96 TRP A C 1
ATOM 809 O O . TRP A 1 96 ? -6.266 -8.899 -0.886 1.00 96.75 96 TRP A O 1
ATOM 819 N N . ILE A 1 97 ? -7.022 -6.782 -0.795 1.00 97.94 97 ILE A N 1
ATOM 820 C CA . ILE A 1 97 ? -6.084 -6.212 -1.774 1.00 97.94 97 ILE A CA 1
ATOM 821 C C . ILE A 1 97 ? -4.632 -6.511 -1.393 1.00 97.94 97 ILE A C 1
ATOM 823 O O . ILE A 1 97 ? -3.840 -6.925 -2.228 1.00 97.94 97 ILE A O 1
ATOM 827 N N . TYR A 1 98 ? -4.252 -6.335 -0.130 1.00 98.19 98 TYR A N 1
ATOM 828 C CA . TYR A 1 98 ? -2.878 -6.619 0.281 1.00 98.19 98 TYR A CA 1
ATOM 829 C C . TYR A 1 98 ? -2.529 -8.098 0.280 1.00 98.19 98 TYR A C 1
ATOM 831 O O . TYR A 1 98 ? -1.411 -8.433 -0.104 1.00 98.19 98 TYR A O 1
ATOM 839 N N . ASN A 1 99 ? -3.453 -8.965 0.692 1.00 97.94 99 ASN A N 1
ATOM 840 C CA . ASN A 1 99 ? -3.248 -10.405 0.598 1.00 97.94 99 ASN A CA 1
ATOM 841 C C . ASN A 1 99 ? -3.073 -10.833 -0.863 1.00 97.94 99 ASN A C 1
ATOM 843 O O . ASN A 1 99 ? -2.179 -11.620 -1.151 1.00 97.94 99 ASN A O 1
ATOM 847 N N . ASP A 1 100 ? -3.866 -10.268 -1.775 1.00 98.19 100 ASP A N 1
ATOM 848 C CA . ASP A 1 100 ? -3.787 -10.548 -3.209 1.00 98.19 100 ASP A CA 1
ATOM 849 C C . ASP A 1 100 ? -2.445 -10.094 -3.811 1.00 98.19 100 ASP A C 1
ATOM 851 O O . ASP A 1 100 ? -1.799 -10.850 -4.534 1.00 98.19 100 ASP A O 1
ATOM 855 N N . ILE A 1 101 ? -1.940 -8.915 -3.427 1.00 98.38 101 ILE A N 1
ATOM 856 C CA . ILE A 1 101 ? -0.596 -8.463 -3.826 1.00 98.38 101 ILE A CA 1
ATOM 857 C C . ILE A 1 101 ? 0.492 -9.396 -3.268 1.00 98.38 101 ILE A C 1
ATOM 859 O O . ILE A 1 101 ? 1.393 -9.794 -4.004 1.00 98.38 101 ILE A O 1
ATOM 863 N N . ILE A 1 102 ? 0.440 -9.739 -1.974 1.00 97.62 102 ILE A N 1
ATOM 864 C CA . ILE A 1 102 ? 1.436 -10.620 -1.333 1.00 97.62 102 ILE A CA 1
ATOM 865 C C . ILE A 1 102 ? 1.467 -11.983 -2.024 1.00 97.62 102 ILE A C 1
ATOM 867 O O . ILE A 1 102 ? 2.540 -12.502 -2.336 1.00 97.62 102 ILE A O 1
ATOM 871 N N . GLU A 1 103 ? 0.292 -12.545 -2.282 1.00 97.81 103 GLU A N 1
ATOM 872 C CA . GLU A 1 103 ? 0.144 -13.832 -2.944 1.00 97.81 103 GLU A CA 1
ATOM 873 C C . GLU A 1 103 ? 0.650 -13.782 -4.388 1.00 97.81 103 GLU A C 1
ATOM 875 O O . GLU A 1 103 ? 1.393 -14.668 -4.809 1.00 97.81 103 GLU A O 1
ATOM 880 N N . TYR A 1 104 ? 0.344 -12.709 -5.122 1.00 98.31 104 TYR A N 1
ATOM 881 C CA . TYR A 1 104 ? 0.847 -12.505 -6.478 1.00 98.31 104 TYR A CA 1
ATOM 882 C C . TYR A 1 104 ? 2.376 -12.517 -6.528 1.00 98.31 104 TYR A C 1
ATOM 884 O O . TYR A 1 104 ? 2.962 -13.255 -7.321 1.00 98.31 104 TYR A O 1
ATOM 892 N N . TYR A 1 105 ? 3.028 -11.760 -5.640 1.00 97.62 105 TYR A N 1
ATOM 893 C CA . TYR A 1 105 ? 4.490 -11.726 -5.537 1.00 97.62 105 TYR A CA 1
ATOM 894 C C . TYR A 1 105 ? 5.062 -13.103 -5.181 1.00 97.62 105 TYR A C 1
ATOM 896 O O . TYR A 1 105 ? 6.085 -13.511 -5.733 1.00 97.62 105 TYR A O 1
ATOM 904 N N . ARG A 1 106 ? 4.388 -13.849 -4.296 1.00 97.12 106 ARG A N 1
ATOM 905 C CA . ARG A 1 106 ? 4.783 -15.208 -3.907 1.00 97.12 106 ARG A CA 1
ATOM 906 C C . ARG A 1 106 ? 4.727 -16.176 -5.090 1.00 97.12 106 ARG A C 1
ATOM 908 O O . ARG A 1 106 ? 5.700 -16.891 -5.326 1.00 97.12 106 ARG A O 1
ATOM 915 N N . VAL A 1 107 ? 3.620 -16.195 -5.833 1.00 97.44 107 VAL A N 1
ATOM 916 C CA . VAL A 1 107 ? 3.414 -17.073 -7.001 1.00 97.44 107 VAL A CA 1
ATOM 917 C C . VAL A 1 107 ? 4.408 -16.749 -8.118 1.00 97.44 107 VAL A C 1
ATOM 919 O O . VAL A 1 107 ? 5.005 -17.663 -8.687 1.00 97.44 107 VAL A O 1
ATOM 922 N N . HIS A 1 108 ? 4.673 -15.463 -8.355 1.00 96.81 108 HIS A N 1
ATOM 923 C CA . HIS A 1 108 ? 5.637 -14.985 -9.352 1.00 96.81 108 HIS A CA 1
ATOM 924 C C . HIS A 1 108 ? 7.097 -15.028 -8.877 1.00 96.81 108 HIS A C 1
ATOM 926 O O . HIS A 1 108 ? 7.998 -14.645 -9.619 1.00 96.81 108 HIS A O 1
ATOM 932 N N . LYS A 1 109 ? 7.353 -15.511 -7.651 1.00 96.50 109 LYS A N 1
ATOM 933 C CA . LYS A 1 109 ? 8.691 -15.618 -7.041 1.00 96.50 109 LYS A CA 1
ATOM 934 C C . LYS A 1 109 ? 9.448 -14.283 -6.997 1.00 96.50 109 LYS A C 1
ATOM 936 O O . LYS A 1 109 ? 10.677 -14.254 -7.043 1.00 96.50 109 LYS A O 1
ATOM 941 N N . VAL A 1 110 ? 8.721 -13.177 -6.858 1.00 95.19 110 VAL A N 1
ATOM 942 C CA . VAL A 1 110 ? 9.286 -11.835 -6.693 1.00 95.19 110 VAL A CA 1
ATOM 943 C C . VAL A 1 110 ? 9.688 -11.668 -5.230 1.00 95.19 110 VAL A C 1
ATOM 945 O O . VAL A 1 110 ? 8.870 -11.364 -4.364 1.00 95.19 110 VAL A O 1
ATOM 948 N N . THR A 1 111 ? 10.959 -11.941 -4.935 1.00 88.75 111 THR A N 1
ATOM 949 C CA . THR A 1 111 ? 11.501 -11.901 -3.564 1.00 88.75 111 THR A CA 1
ATOM 950 C C . THR A 1 111 ? 12.129 -10.559 -3.201 1.00 88.75 111 THR A C 1
ATOM 952 O O . THR A 1 111 ? 12.332 -10.262 -2.021 1.00 88.75 111 THR A O 1
ATOM 955 N N . CYS A 1 112 ? 12.451 -9.737 -4.200 1.00 84.44 112 CYS A N 1
ATOM 956 C CA . CYS A 1 112 ? 12.775 -8.334 -3.999 1.00 84.44 112 CYS A CA 1
ATOM 957 C C . CYS A 1 112 ? 11.498 -7.576 -3.591 1.00 84.44 112 CYS A C 1
ATOM 959 O O . CYS A 1 112 ? 10.397 -7.964 -3.957 1.00 84.44 112 CYS A O 1
ATOM 961 N N . TYR A 1 113 ? 11.642 -6.498 -2.818 1.00 95.88 113 TYR A N 1
ATOM 962 C CA . TYR A 1 113 ? 10.564 -5.576 -2.412 1.00 95.88 113 TYR A CA 1
ATOM 963 C C . TYR A 1 113 ? 9.830 -5.821 -1.083 1.00 95.88 113 TYR A C 1
ATOM 965 O O . TYR A 1 113 ? 8.866 -5.112 -0.774 1.00 95.88 113 TYR A O 1
ATOM 973 N N . LYS A 1 114 ? 10.290 -6.765 -0.251 1.00 95.19 114 LYS A N 1
ATOM 974 C CA . LYS A 1 114 ? 9.675 -7.022 1.064 1.00 95.19 114 LYS A CA 1
ATOM 975 C C . LYS A 1 114 ? 9.629 -5.773 1.958 1.00 95.19 114 LYS A C 1
ATOM 977 O O . LYS A 1 114 ? 8.579 -5.481 2.530 1.00 95.19 114 LYS A O 1
ATOM 982 N N . ASP A 1 115 ? 10.730 -5.026 2.060 1.00 97.19 115 ASP A N 1
ATOM 983 C CA . ASP A 1 115 ? 10.793 -3.817 2.897 1.00 97.19 115 ASP A CA 1
ATOM 984 C C . ASP A 1 115 ? 9.858 -2.721 2.368 1.00 97.19 115 ASP A C 1
ATOM 986 O O . ASP A 1 115 ? 9.225 -1.988 3.127 1.00 97.19 115 ASP A O 1
ATOM 990 N N . GLU A 1 116 ? 9.782 -2.587 1.051 1.00 98.00 116 GLU A N 1
ATOM 991 C CA . GLU A 1 116 ? 9.019 -1.576 0.340 1.00 98.00 116 GLU A CA 1
ATOM 992 C C . GLU A 1 116 ? 7.519 -1.829 0.528 1.00 98.00 116 GLU A C 1
ATOM 994 O O . GLU A 1 116 ? 6.782 -0.907 0.892 1.00 98.00 116 GLU A O 1
ATOM 999 N N . MET A 1 117 ? 7.078 -3.082 0.364 1.00 97.38 117 MET A N 1
ATOM 1000 C CA . MET A 1 117 ? 5.705 -3.507 0.645 1.00 97.38 117 MET A CA 1
ATOM 1001 C C . MET A 1 117 ? 5.350 -3.318 2.119 1.00 97.38 117 MET A C 1
ATOM 1003 O O . MET A 1 117 ? 4.348 -2.670 2.424 1.00 97.38 117 MET A O 1
ATOM 1007 N N . GLU A 1 118 ? 6.191 -3.806 3.034 1.00 97.94 118 GLU A N 1
ATOM 1008 C CA . GLU A 1 118 ? 5.985 -3.669 4.478 1.00 97.94 118 GLU A CA 1
ATOM 1009 C C . GLU A 1 118 ? 5.796 -2.199 4.877 1.00 97.94 118 GLU A C 1
ATOM 1011 O O . GLU A 1 118 ? 4.807 -1.834 5.523 1.00 97.94 118 GLU A O 1
ATOM 1016 N N . TYR A 1 119 ? 6.702 -1.322 4.438 1.00 98.06 119 TYR A N 1
ATOM 1017 C CA . TYR A 1 119 ? 6.619 0.107 4.722 1.00 98.06 119 TYR A CA 1
ATOM 1018 C C . TYR A 1 119 ? 5.359 0.738 4.126 1.00 98.06 119 TYR A C 1
ATOM 1020 O O . TYR A 1 119 ? 4.646 1.480 4.806 1.00 98.06 119 TYR A O 1
ATOM 1028 N N . ARG A 1 120 ? 5.050 0.452 2.857 1.00 97.75 120 ARG A N 1
ATOM 1029 C CA . ARG A 1 120 ? 3.892 1.039 2.172 1.00 97.75 120 ARG A CA 1
ATOM 1030 C C . ARG A 1 120 ? 2.576 0.597 2.788 1.00 97.75 120 ARG A C 1
ATOM 1032 O O . ARG A 1 120 ? 1.694 1.440 2.980 1.00 97.75 120 ARG A O 1
ATOM 1039 N N . PHE A 1 121 ? 2.443 -0.683 3.116 1.00 98.06 121 PHE A N 1
ATOM 1040 C CA . PHE A 1 121 ? 1.202 -1.249 3.627 1.00 98.06 121 PHE A CA 1
ATOM 1041 C C . PHE A 1 121 ? 0.943 -0.757 5.047 1.00 98.06 121 PHE A C 1
ATOM 1043 O O . PHE A 1 121 ? -0.137 -0.225 5.314 1.00 98.06 121 PHE A O 1
ATOM 1050 N N . THR A 1 122 ? 1.948 -0.810 5.926 1.00 97.75 122 THR A N 1
ATOM 1051 C CA . THR A 1 122 ? 1.833 -0.304 7.306 1.00 97.75 122 THR A CA 1
ATOM 1052 C C . THR A 1 122 ? 1.580 1.203 7.344 1.00 97.75 122 THR A C 1
ATOM 1054 O O . THR A 1 122 ? 0.660 1.657 8.031 1.00 97.75 122 THR A O 1
ATOM 1057 N N . ARG A 1 123 ? 2.300 1.993 6.534 1.00 96.94 123 ARG A N 1
ATOM 1058 C CA . ARG A 1 123 ? 2.068 3.439 6.396 1.00 96.94 123 ARG A CA 1
ATOM 1059 C C . ARG A 1 123 ? 0.661 3.755 5.906 1.00 96.94 123 ARG A C 1
ATOM 1061 O O . ARG A 1 123 ? 0.039 4.692 6.408 1.00 96.94 123 ARG A O 1
ATOM 1068 N N . ASN A 1 124 ? 0.151 3.016 4.923 1.00 97.00 124 ASN A N 1
ATOM 1069 C CA . ASN A 1 124 ? -1.189 3.254 4.397 1.00 97.00 124 ASN A CA 1
ATOM 1070 C C . ASN A 1 124 ? -2.277 2.828 5.399 1.00 97.00 124 ASN A C 1
ATOM 1072 O O . ASN A 1 124 ? -3.227 3.588 5.587 1.00 97.00 124 ASN A O 1
ATOM 1076 N N . LEU A 1 125 ? -2.114 1.693 6.091 1.00 97.31 125 LEU A N 1
ATOM 1077 C CA . LEU A 1 125 ? -3.052 1.234 7.124 1.00 97.31 125 LEU A CA 1
ATOM 1078 C C . LEU A 1 125 ? -3.122 2.201 8.299 1.00 97.31 125 LEU A C 1
ATOM 1080 O O . LEU A 1 125 ? -4.206 2.654 8.640 1.00 97.31 125 LEU A O 1
ATOM 1084 N N . LEU A 1 126 ? -1.985 2.563 8.895 1.00 96.88 126 LEU A N 1
ATOM 1085 C CA . LEU A 1 126 ? -1.962 3.442 10.067 1.00 96.88 126 LEU A CA 1
ATOM 1086 C C . LEU A 1 126 ? -2.248 4.904 9.698 1.00 96.88 126 LEU A C 1
ATOM 1088 O O . LEU A 1 126 ? -2.890 5.627 10.450 1.00 96.88 126 LEU A O 1
ATOM 1092 N N . GLY A 1 127 ? -1.799 5.359 8.529 1.00 94.06 127 GLY A N 1
ATOM 1093 C CA . GLY A 1 127 ? -1.982 6.738 8.088 1.00 94.06 127 GLY A CA 1
ATOM 1094 C C . GLY A 1 127 ? -3.324 6.978 7.403 1.00 94.06 127 GLY A C 1
ATOM 1095 O O . GLY A 1 127 ? -4.196 7.675 7.918 1.00 94.06 127 GLY A O 1
ATOM 1096 N N . ASN A 1 128 ? -3.485 6.458 6.189 1.00 90.25 128 ASN A N 1
ATOM 1097 C CA . ASN A 1 128 ? -4.640 6.793 5.358 1.00 90.25 128 ASN A CA 1
ATOM 1098 C C . ASN A 1 128 ? -5.909 6.065 5.802 1.00 90.25 128 ASN A C 1
ATOM 1100 O O . ASN A 1 128 ? -6.970 6.680 5.821 1.00 90.25 128 ASN A O 1
ATOM 1104 N N . VAL A 1 129 ? -5.824 4.782 6.152 1.00 93.25 129 VAL A N 1
ATOM 1105 C CA . VAL A 1 129 ? -7.009 3.998 6.519 1.00 93.25 129 VAL A CA 1
ATOM 1106 C C . VAL A 1 129 ? -7.433 4.318 7.951 1.00 93.25 129 VAL A C 1
ATOM 1108 O O . VAL A 1 129 ? -8.534 4.824 8.163 1.00 93.25 129 VAL A O 1
ATOM 1111 N N . LEU A 1 130 ? -6.554 4.114 8.930 1.00 94.56 130 LEU A N 1
ATOM 1112 C CA . LEU A 1 130 ? -6.867 4.283 10.345 1.00 94.56 130 LEU A CA 1
ATOM 1113 C C . LEU A 1 130 ? -7.232 5.736 10.677 1.00 94.56 130 LEU A C 1
ATOM 1115 O O . LEU A 1 130 ? -8.383 6.005 11.025 1.00 94.56 130 LEU A O 1
ATOM 1119 N N . ILE A 1 131 ? -6.300 6.685 10.509 1.00 92.12 131 ILE A N 1
ATOM 1120 C CA . ILE A 1 131 ? -6.536 8.084 10.908 1.00 92.12 131 ILE A CA 1
ATOM 1121 C C . ILE A 1 131 ? -7.652 8.727 10.078 1.00 92.12 131 ILE A C 1
ATOM 1123 O O . ILE A 1 131 ? -8.510 9.419 10.627 1.00 92.12 131 ILE A O 1
ATOM 1127 N N . ARG A 1 132 ? -7.650 8.546 8.749 1.00 87.44 132 ARG A N 1
ATOM 1128 C CA . ARG A 1 132 ? -8.568 9.311 7.886 1.00 87.44 132 ARG A CA 1
ATOM 1129 C C . ARG A 1 132 ? -9.935 8.663 7.698 1.00 87.44 132 ARG A C 1
ATOM 1131 O O . ARG A 1 132 ? -10.863 9.415 7.399 1.00 87.44 132 ARG A O 1
ATOM 1138 N N . LYS A 1 133 ? -10.065 7.337 7.850 1.00 89.12 133 LYS A N 1
ATOM 1139 C CA . LYS A 1 133 ? -11.324 6.605 7.613 1.00 89.12 133 LYS A CA 1
ATOM 1140 C C . LYS A 1 133 ? -11.873 5.924 8.865 1.00 89.12 133 LYS A C 1
ATOM 1142 O O . LYS A 1 133 ? -13.024 6.177 9.209 1.00 89.12 133 LYS A O 1
ATOM 1147 N N . VAL A 1 134 ? -11.083 5.104 9.563 1.00 92.12 134 VAL A N 1
ATOM 1148 C CA . VAL A 1 134 ? -11.571 4.317 10.716 1.00 92.12 134 VAL A CA 1
ATOM 1149 C C . VAL A 1 134 ? -11.929 5.211 11.900 1.00 92.12 134 VAL A C 1
ATOM 1151 O O . VAL A 1 134 ? -12.997 5.060 12.487 1.00 92.12 134 VAL A O 1
ATOM 1154 N N . LEU A 1 135 ? -11.098 6.204 12.233 1.00 91.38 135 LEU A N 1
ATOM 1155 C CA . LEU A 1 135 ? -11.383 7.078 13.379 1.00 91.38 135 LEU A CA 1
ATOM 1156 C C . LEU A 1 135 ? -12.651 7.925 13.213 1.00 91.38 135 LEU A C 1
ATOM 1158 O O . LEU A 1 135 ? -13.249 8.297 14.224 1.00 91.38 135 LEU A O 1
ATOM 1162 N N . LYS A 1 136 ? -13.073 8.173 11.966 1.00 88.62 136 LYS A N 1
ATOM 1163 C CA . LYS A 1 136 ? -14.283 8.931 11.612 1.00 88.62 136 LYS A CA 1
ATOM 1164 C C . LYS A 1 136 ? -15.559 8.087 11.593 1.00 88.62 136 LYS A C 1
ATOM 1166 O O . LYS A 1 136 ? -16.632 8.632 11.345 1.00 88.62 136 LYS A O 1
ATOM 1171 N N . GLN A 1 137 ? -15.456 6.779 11.827 1.00 87.62 137 GLN A N 1
ATOM 1172 C CA . GLN A 1 137 ? -16.623 5.906 11.859 1.00 87.62 137 GLN A CA 1
ATOM 1173 C C . GLN A 1 137 ? -17.531 6.245 13.040 1.00 87.62 137 GLN A C 1
ATOM 1175 O O . GLN A 1 137 ? -17.069 6.349 14.179 1.00 87.62 137 GLN A O 1
ATOM 1180 N N . LYS A 1 138 ? -18.825 6.423 12.744 1.00 87.94 138 LYS A N 1
ATOM 1181 C CA . LYS A 1 138 ? -19.861 6.722 13.743 1.00 87.94 138 LYS A CA 1
ATOM 1182 C C . LYS A 1 138 ? -20.296 5.469 14.502 1.00 87.94 138 LYS A C 1
ATOM 1184 O O . LYS A 1 138 ? -20.537 5.543 15.704 1.00 87.94 138 LYS A O 1
ATOM 1189 N N . ASP A 1 139 ? -20.360 4.327 13.816 1.00 89.69 139 ASP A N 1
ATOM 1190 C CA . ASP A 1 139 ? -20.629 3.035 14.444 1.00 89.69 139 ASP A CA 1
ATOM 1191 C C . ASP A 1 139 ? -19.427 2.613 15.302 1.00 89.69 139 ASP A C 1
ATOM 1193 O O . ASP A 1 139 ? -18.343 2.304 14.798 1.00 89.69 139 ASP A O 1
ATOM 1197 N N . ARG A 1 140 ? -19.631 2.612 16.624 1.00 90.94 140 ARG A N 1
ATOM 1198 C CA . ARG A 1 140 ? -18.604 2.274 17.615 1.00 90.94 140 ARG A CA 1
ATOM 1199 C C . ARG A 1 140 ? -18.182 0.809 17.545 1.00 90.94 140 ARG A C 1
ATOM 1201 O O . ARG A 1 140 ? -17.007 0.524 17.779 1.00 90.94 140 ARG A O 1
ATOM 1208 N N . LYS A 1 141 ? -19.108 -0.104 17.231 1.00 91.12 141 LYS A N 1
ATOM 1209 C CA . LYS A 1 141 ? -18.816 -1.536 17.120 1.00 91.12 141 LYS A CA 1
ATOM 1210 C C . LYS A 1 141 ? -17.923 -1.771 15.908 1.00 91.12 141 LYS A C 1
ATOM 1212 O O . LYS A 1 141 ? -16.807 -2.260 16.073 1.00 91.12 141 LYS A O 1
ATOM 1217 N N . LEU A 1 142 ? -18.349 -1.295 14.735 1.00 90.62 142 LEU A N 1
ATOM 1218 C CA . LEU A 1 142 ? -17.561 -1.388 13.503 1.00 90.62 142 LEU A CA 1
ATOM 1219 C C . LEU A 1 142 ? -16.186 -0.724 13.656 1.00 90.62 142 LEU A C 1
ATOM 1221 O O . LEU A 1 142 ? -15.172 -1.286 13.249 1.00 90.62 142 LEU A O 1
ATOM 1225 N N . LYS A 1 143 ? -16.119 0.459 14.280 1.00 92.25 143 LYS A N 1
ATOM 1226 C CA . LYS A 1 143 ? -14.847 1.146 14.546 1.00 92.25 143 LYS A CA 1
ATOM 1227 C C . LYS A 1 143 ? -13.894 0.273 15.365 1.00 92.25 143 LYS A C 1
ATOM 1229 O O . LYS A 1 143 ? -12.728 0.149 14.999 1.00 92.25 143 LYS A O 1
ATOM 1234 N N . ARG A 1 144 ? -14.370 -0.331 16.458 1.00 92.75 144 ARG A N 1
ATOM 1235 C CA . ARG A 1 144 ? -13.545 -1.174 17.336 1.00 92.75 144 ARG A CA 1
ATOM 1236 C C . ARG A 1 144 ? -13.072 -2.450 16.634 1.00 92.75 144 ARG A C 1
ATOM 1238 O O . ARG A 1 144 ? -11.919 -2.844 16.820 1.00 92.75 144 ARG A O 1
ATOM 1245 N N . GLU A 1 145 ? -13.930 -3.053 15.812 1.00 93.56 145 GLU A N 1
ATOM 1246 C CA . GLU A 1 145 ? -13.574 -4.194 14.960 1.00 93.56 145 GLU A CA 1
ATOM 1247 C C . GLU A 1 145 ? -12.454 -3.819 13.985 1.00 93.56 145 GLU A C 1
ATOM 1249 O O . GLU A 1 145 ? -11.396 -4.440 14.010 1.00 93.56 145 GLU A O 1
ATOM 1254 N N . LEU A 1 146 ? -12.623 -2.740 13.213 1.00 94.56 146 LEU A N 1
ATOM 1255 C CA . LEU A 1 146 ? -11.630 -2.283 12.235 1.00 94.56 146 LEU A CA 1
ATOM 1256 C C . LEU A 1 146 ? -10.282 -1.921 12.877 1.00 94.56 146 LEU A C 1
ATOM 1258 O O . LEU A 1 146 ? -9.233 -2.207 12.306 1.00 94.56 146 LEU A O 1
ATOM 1262 N N . LEU A 1 147 ? -10.283 -1.302 14.061 1.00 95.75 147 LEU A N 1
ATOM 1263 C CA . LEU A 1 147 ? -9.048 -1.039 14.810 1.00 95.75 147 LEU A CA 1
ATOM 1264 C C . LEU A 1 147 ? -8.333 -2.345 15.184 1.00 95.75 147 LEU A C 1
ATOM 1266 O O . LEU A 1 147 ? -7.126 -2.480 14.992 1.00 95.75 147 LEU A O 1
ATOM 1270 N N . SER A 1 148 ? -9.084 -3.328 15.676 1.00 94.44 148 SER A N 1
ATOM 1271 C CA . SER A 1 148 ? -8.526 -4.629 16.051 1.00 94.44 148 SER A CA 1
ATOM 1272 C C . SER A 1 148 ? -7.994 -5.382 14.826 1.00 94.44 148 SER A C 1
ATOM 1274 O O . SER A 1 148 ? -6.876 -5.887 14.861 1.00 94.44 148 SER A O 1
ATOM 1276 N N . GLU A 1 149 ? -8.737 -5.382 13.715 1.00 96.06 149 GLU A N 1
ATOM 1277 C CA . GLU A 1 149 ? -8.325 -5.983 12.440 1.00 96.06 149 GLU A CA 1
ATOM 1278 C C . GLU A 1 149 ? -7.044 -5.344 11.890 1.00 96.06 149 GLU A C 1
ATOM 1280 O O . GLU A 1 149 ? -6.115 -6.064 11.535 1.00 96.06 149 GLU A O 1
ATOM 1285 N N . ILE A 1 150 ? -6.939 -4.006 11.877 1.00 96.69 150 ILE A N 1
ATOM 1286 C CA . ILE A 1 150 ? -5.724 -3.309 11.417 1.00 96.69 150 ILE A CA 1
ATOM 1287 C C . ILE A 1 150 ? -4.518 -3.710 12.262 1.00 96.69 150 ILE A C 1
ATOM 1289 O O . ILE A 1 150 ? -3.456 -4.005 11.709 1.00 96.69 150 ILE A O 1
ATOM 1293 N N . LYS A 1 151 ? -4.667 -3.707 13.592 1.00 95.94 151 LYS A N 1
ATOM 1294 C CA . LYS A 1 151 ? -3.569 -4.064 14.491 1.00 95.94 151 LYS A CA 1
ATOM 1295 C C . LYS A 1 151 ? -3.130 -5.510 14.261 1.00 95.94 151 LYS A C 1
ATOM 1297 O O . LYS A 1 151 ? -1.950 -5.747 14.022 1.00 95.94 151 LYS A O 1
ATOM 1302 N N . ASN A 1 152 ? -4.080 -6.444 14.262 1.00 96.25 152 ASN A N 1
ATOM 1303 C CA . ASN A 1 152 ? -3.807 -7.866 14.073 1.00 96.25 152 ASN A CA 1
ATOM 1304 C C . ASN A 1 152 ? -3.166 -8.140 12.709 1.00 96.25 152 ASN A C 1
ATOM 1306 O O . ASN A 1 152 ? -2.209 -8.907 12.628 1.00 96.25 152 ASN A O 1
ATOM 1310 N N . TYR A 1 153 ? -3.645 -7.486 11.648 1.00 97.62 153 TYR A N 1
ATOM 1311 C CA . TYR A 1 153 ? -3.086 -7.638 10.308 1.00 97.62 153 TYR A CA 1
ATOM 1312 C C . TYR A 1 153 ? -1.617 -7.202 10.254 1.00 97.62 153 TYR A C 1
ATOM 1314 O O . TYR A 1 153 ? -0.790 -7.919 9.691 1.00 97.62 153 TYR A O 1
ATOM 1322 N N . ILE A 1 154 ? -1.278 -6.053 10.852 1.00 97.19 154 ILE A N 1
ATOM 1323 C CA . ILE A 1 154 ? 0.104 -5.552 10.898 1.00 97.19 154 ILE A CA 1
ATOM 1324 C C . ILE A 1 154 ? 0.986 -6.465 11.751 1.00 97.19 154 ILE A C 1
ATOM 1326 O O . ILE A 1 154 ? 2.065 -6.838 11.303 1.00 97.19 154 ILE A O 1
ATOM 1330 N N . ASP A 1 155 ? 0.537 -6.842 12.949 1.00 95.62 155 ASP A N 1
ATOM 1331 C CA . ASP A 1 155 ? 1.325 -7.677 13.861 1.00 95.62 155 ASP A CA 1
ATOM 1332 C C . ASP A 1 155 ? 1.606 -9.067 13.265 1.00 95.62 155 ASP A C 1
ATOM 1334 O O . ASP A 1 155 ? 2.695 -9.605 13.446 1.00 95.62 155 ASP A O 1
ATOM 1338 N N . THR A 1 156 ? 0.643 -9.628 12.524 1.00 97.00 156 THR A N 1
ATOM 1339 C CA . THR A 1 156 ? 0.762 -10.960 11.911 1.00 97.00 156 THR A CA 1
ATOM 1340 C C . THR A 1 156 ? 1.652 -10.939 10.670 1.00 97.00 156 THR A C 1
ATOM 1342 O O . THR A 1 156 ? 2.552 -11.764 10.542 1.00 97.00 156 THR A O 1
ATOM 1345 N N . ASN A 1 157 ? 1.420 -9.998 9.749 1.00 96.25 157 ASN A N 1
ATOM 1346 C CA . ASN A 1 157 ? 2.101 -9.994 8.449 1.00 96.25 157 ASN A CA 1
ATOM 1347 C C . ASN A 1 157 ? 3.438 -9.246 8.472 1.00 96.25 157 ASN A C 1
ATOM 1349 O O . ASN A 1 157 ? 4.330 -9.541 7.678 1.00 96.25 157 ASN A O 1
ATOM 1353 N N . PHE A 1 158 ? 3.588 -8.277 9.376 1.00 96.56 158 PHE A N 1
ATOM 1354 C CA . PHE A 1 158 ? 4.720 -7.355 9.409 1.00 96.56 158 PHE A CA 1
ATOM 1355 C C . PHE A 1 158 ? 5.277 -7.157 10.828 1.00 96.56 158 PHE A C 1
ATOM 1357 O O . PHE A 1 158 ? 5.476 -6.018 11.244 1.00 96.56 158 PHE A O 1
ATOM 1364 N N . PRO A 1 159 ? 5.577 -8.216 11.605 1.00 95.88 159 PRO A N 1
ATOM 1365 C CA . PRO A 1 159 ? 5.940 -8.092 13.025 1.00 95.88 159 PRO A CA 1
ATOM 1366 C C . PRO A 1 159 ? 7.166 -7.197 13.284 1.00 95.88 159 PRO A C 1
ATOM 1368 O O . PRO A 1 159 ? 7.295 -6.597 14.351 1.00 95.88 159 PRO A O 1
ATOM 1371 N N . ASN A 1 160 ? 8.056 -7.065 12.297 1.00 95.62 160 ASN A N 1
ATOM 1372 C CA . ASN A 1 160 ? 9.295 -6.294 12.395 1.00 95.62 160 ASN A CA 1
ATOM 1373 C C . ASN A 1 160 ? 9.235 -4.926 11.698 1.00 95.62 160 ASN A C 1
ATOM 1375 O O . ASN A 1 160 ? 10.270 -4.267 11.596 1.00 95.62 160 ASN A O 1
ATOM 1379 N N . TRP A 1 161 ? 8.049 -4.449 11.300 1.00 96.75 161 TRP A N 1
ATOM 1380 C CA . TRP A 1 161 ? 7.883 -3.210 10.524 1.00 96.75 161 TRP A CA 1
ATOM 1381 C C . TRP A 1 161 ? 8.526 -1.967 11.140 1.00 96.75 161 TRP A C 1
ATOM 1383 O O . TRP A 1 161 ? 8.907 -1.031 10.443 1.00 96.75 161 TRP A O 1
ATOM 1393 N N . LYS A 1 162 ? 8.697 -1.952 12.463 1.00 96.31 162 LYS A N 1
ATOM 1394 C CA . LYS A 1 162 ? 9.395 -0.888 13.193 1.00 96.31 162 LYS A CA 1
ATOM 1395 C C . LYS A 1 162 ? 10.879 -0.760 12.867 1.00 96.31 162 LYS A C 1
ATOM 1397 O O . LYS A 1 162 ? 11.447 0.305 13.097 1.00 96.31 162 LYS A O 1
ATOM 1402 N N . ARG A 1 163 ? 11.499 -1.825 12.362 1.00 96.81 163 ARG A N 1
ATOM 1403 C CA . ARG A 1 163 ? 12.909 -1.870 11.952 1.00 96.81 163 ARG A CA 1
ATOM 1404 C C . ARG A 1 163 ? 13.092 -1.553 10.469 1.00 96.81 163 ARG A C 1
ATOM 1406 O O . ARG A 1 163 ? 14.220 -1.550 9.989 1.00 96.81 163 ARG A O 1
ATOM 1413 N N . ASN A 1 164 ? 12.006 -1.279 9.750 1.00 97.75 164 ASN A N 1
ATOM 1414 C CA . ASN A 1 164 ? 12.046 -1.034 8.320 1.00 97.75 164 ASN A CA 1
ATOM 1415 C C . ASN A 1 164 ? 12.909 0.192 7.974 1.00 97.75 164 ASN A C 1
ATOM 1417 O O . ASN A 1 164 ? 12.718 1.281 8.529 1.00 97.75 164 ASN A O 1
ATOM 1421 N N . LYS A 1 165 ? 13.834 0.028 7.019 1.00 96.75 165 LYS A N 1
ATOM 1422 C CA . LYS A 1 165 ? 14.829 1.047 6.638 1.00 96.75 165 LYS A CA 1
ATOM 1423 C C . LYS A 1 165 ? 14.208 2.390 6.235 1.00 96.75 165 LYS A C 1
ATOM 1425 O O . LYS A 1 165 ? 14.774 3.441 6.542 1.00 96.75 165 LYS A O 1
ATOM 1430 N N . TYR A 1 166 ? 13.010 2.386 5.646 1.00 97.19 166 TYR A N 1
ATOM 1431 C CA . TYR A 1 166 ? 12.322 3.601 5.193 1.00 97.19 166 TYR A CA 1
ATOM 1432 C C . TYR A 1 166 ? 11.773 4.471 6.331 1.00 97.19 166 TYR A C 1
ATOM 1434 O O . TYR A 1 166 ? 11.486 5.650 6.121 1.00 97.19 166 TYR A O 1
ATOM 1442 N N . LEU A 1 167 ? 11.678 3.947 7.559 1.00 96.62 167 LEU A N 1
ATOM 1443 C CA . LEU A 1 167 ? 11.304 4.753 8.723 1.00 96.62 167 LEU A CA 1
ATOM 1444 C C . LEU A 1 167 ? 12.411 5.733 9.132 1.00 96.62 167 LEU A C 1
ATOM 1446 O O . LEU A 1 167 ? 12.132 6.706 9.835 1.00 96.62 167 LEU A O 1
ATOM 1450 N N . SER A 1 168 ? 13.662 5.508 8.723 1.00 93.75 168 SER A N 1
ATOM 1451 C CA . SER A 1 168 ? 14.784 6.400 9.046 1.00 93.75 168 SER A CA 1
ATOM 1452 C C . SER A 1 168 ? 14.626 7.798 8.428 1.00 93.75 168 SER A C 1
ATOM 1454 O O . SER A 1 168 ? 15.005 8.785 9.065 1.00 93.75 168 SER A O 1
ATOM 1456 N N . GLU A 1 169 ? 13.973 7.903 7.265 1.00 93.19 169 GLU A N 1
ATOM 1457 C CA . GLU A 1 169 ? 13.723 9.171 6.578 1.00 93.19 169 GLU A CA 1
ATOM 1458 C C . GLU A 1 169 ? 12.892 10.133 7.443 1.00 93.19 169 GLU A C 1
ATOM 1460 O O . GLU A 1 169 ? 11.875 9.763 8.046 1.00 93.19 169 GLU A O 1
ATOM 1465 N N . ARG A 1 170 ? 13.302 11.406 7.491 1.00 93.00 170 ARG A N 1
ATOM 1466 C CA . ARG A 1 170 ? 12.614 12.435 8.280 1.00 93.00 170 ARG A CA 1
ATOM 1467 C C . ARG A 1 170 ? 11.331 12.878 7.578 1.00 93.00 170 ARG A C 1
ATOM 1469 O O . ARG A 1 170 ? 11.365 13.597 6.586 1.00 93.00 170 ARG A O 1
ATOM 1476 N N . SER A 1 171 ? 10.183 12.500 8.134 1.00 94.19 171 SER A N 1
ATOM 1477 C CA . SER A 1 171 ? 8.873 13.008 7.718 1.00 94.19 171 SER A CA 1
ATOM 1478 C C . SER A 1 171 ? 7.883 12.990 8.884 1.00 94.19 171 SER A C 1
ATOM 1480 O O . SER A 1 171 ? 8.037 12.213 9.829 1.00 94.19 171 SER A O 1
ATOM 1482 N N . LYS A 1 172 ? 6.833 13.822 8.819 1.00 94.31 172 LYS A N 1
ATOM 1483 C CA . LYS A 1 172 ? 5.750 13.812 9.825 1.00 94.31 172 LYS A CA 1
ATOM 1484 C C . LYS A 1 172 ? 5.078 12.439 9.902 1.00 94.31 172 LYS A C 1
ATOM 1486 O O . LYS A 1 172 ? 4.715 11.986 10.982 1.00 94.31 172 LYS A O 1
ATOM 1491 N N . GLN A 1 173 ? 4.948 11.771 8.757 1.00 93.81 173 GLN A N 1
ATOM 1492 C CA . GLN A 1 173 ? 4.385 10.430 8.660 1.00 93.81 173 GLN A CA 1
ATOM 1493 C C . GLN A 1 173 ? 5.279 9.411 9.370 1.00 93.81 173 GLN A C 1
ATOM 1495 O O . GLN A 1 173 ? 4.772 8.634 10.167 1.00 93.81 173 GLN A O 1
ATOM 1500 N N . ASN A 1 174 ? 6.595 9.451 9.156 1.00 96.44 174 ASN A N 1
ATOM 1501 C CA . ASN A 1 174 ? 7.518 8.521 9.811 1.00 96.44 174 ASN A CA 1
ATOM 1502 C C . ASN A 1 174 ? 7.663 8.792 11.306 1.00 96.44 174 ASN A C 1
ATOM 1504 O O . ASN A 1 174 ? 7.806 7.848 12.076 1.00 96.44 174 ASN A O 1
ATOM 1508 N N . LEU A 1 175 ? 7.577 10.054 11.737 1.00 95.94 175 LEU A N 1
ATOM 1509 C CA . LEU A 1 175 ? 7.531 10.389 13.159 1.00 95.94 175 LEU A CA 1
ATOM 1510 C C . LEU A 1 175 ? 6.294 9.775 13.824 1.00 95.94 175 LEU A C 1
ATOM 1512 O O . LEU A 1 175 ? 6.425 9.072 14.822 1.00 95.94 175 LEU A O 1
ATOM 1516 N N . TYR A 1 176 ? 5.116 9.963 13.220 1.00 95.62 176 TYR A N 1
ATOM 1517 C CA . TYR A 1 176 ? 3.883 9.318 13.669 1.00 95.62 176 TYR A CA 1
ATOM 1518 C C . TYR A 1 176 ? 4.037 7.793 13.724 1.00 95.62 176 TYR A C 1
ATOM 1520 O O . TYR A 1 176 ? 3.801 7.178 14.762 1.00 95.62 176 TYR A O 1
ATOM 1528 N N . LEU A 1 177 ? 4.505 7.185 12.632 1.00 95.88 177 LEU A N 1
ATOM 1529 C CA . LEU A 1 177 ? 4.708 5.745 12.556 1.00 95.88 177 LEU A CA 1
ATOM 1530 C C . LEU A 1 177 ? 5.667 5.245 13.633 1.00 95.88 177 LEU A C 1
ATOM 1532 O O . LEU A 1 177 ? 5.379 4.216 14.226 1.00 95.88 177 LEU A O 1
ATOM 1536 N N . LYS A 1 178 ? 6.753 5.962 13.949 1.00 95.12 178 LYS A N 1
ATOM 1537 C CA . LYS A 1 178 ? 7.678 5.612 15.042 1.00 95.12 178 LYS A CA 1
ATOM 1538 C C . LYS A 1 178 ? 7.002 5.631 16.410 1.00 95.12 178 LYS A C 1
ATOM 1540 O O . LYS A 1 178 ? 7.255 4.719 17.195 1.00 95.12 178 LYS A O 1
ATOM 1545 N N . MET A 1 179 ? 6.099 6.577 16.661 1.00 93.75 179 MET A N 1
ATOM 1546 C CA . MET A 1 179 ? 5.368 6.675 17.930 1.00 93.75 179 MET A CA 1
ATOM 1547 C C . MET A 1 179 ? 4.383 5.518 18.151 1.00 93.75 179 MET A C 1
ATOM 1549 O O . MET A 1 179 ? 4.233 5.074 19.283 1.00 93.75 179 MET A O 1
ATOM 1553 N N . VAL A 1 180 ? 3.750 4.989 17.096 1.00 93.56 180 VAL A N 1
ATOM 1554 C CA . VAL A 1 180 ? 2.706 3.950 17.216 1.00 93.56 180 VAL A CA 1
ATOM 1555 C C . VAL A 1 180 ? 3.274 2.594 17.652 1.00 93.56 180 VAL A C 1
ATOM 1557 O O . VAL A 1 180 ? 3.792 1.844 16.842 1.00 93.56 180 VAL A O 1
ATOM 1560 N N . ASN A 1 181 ? 3.164 2.236 18.918 1.00 91.06 181 ASN A N 1
ATOM 1561 C CA . ASN A 1 181 ? 3.441 0.908 19.482 1.00 91.06 181 ASN A CA 1
ATOM 1562 C C . ASN A 1 181 ? 2.184 0.322 20.153 1.00 91.06 181 ASN A C 1
ATOM 1564 O O . ASN A 1 181 ? 1.179 1.017 20.270 1.00 91.06 181 ASN A O 1
ATOM 1568 N N . SER A 1 182 ? 2.229 -0.924 20.638 1.00 87.62 182 SER A N 1
ATOM 1569 C CA . SER A 1 182 ? 1.071 -1.575 21.278 1.00 87.62 182 SER A CA 1
ATOM 1570 C C . SER A 1 182 ? 0.441 -0.755 22.413 1.00 87.62 182 SER A C 1
ATOM 1572 O O . SER A 1 182 ? -0.782 -0.733 22.527 1.00 87.62 182 SER A O 1
ATOM 1574 N N . ILE A 1 183 ? 1.246 -0.041 23.208 1.00 89.25 183 ILE A N 1
ATOM 1575 C CA . ILE A 1 183 ? 0.767 0.803 24.313 1.00 89.25 183 ILE A CA 1
ATOM 1576 C C . ILE A 1 183 ? 0.061 2.042 23.756 1.00 89.25 183 ILE A C 1
ATOM 1578 O O . ILE A 1 183 ? -1.119 2.255 24.019 1.00 89.25 183 ILE A O 1
ATOM 1582 N N . THR A 1 184 ? 0.750 2.834 22.933 1.00 89.94 184 THR A N 1
ATOM 1583 C CA . THR A 1 184 ? 0.178 4.055 22.332 1.00 89.94 184 THR A CA 1
ATOM 1584 C C . THR A 1 184 ? -1.019 3.763 21.426 1.00 89.94 184 THR A C 1
ATOM 1586 O O . THR A 1 184 ? -1.965 4.535 21.418 1.00 89.94 184 THR A O 1
ATOM 1589 N N . TYR A 1 185 ? -1.037 2.633 20.710 1.00 91.38 185 TYR A N 1
ATOM 1590 C CA . TYR A 1 185 ? -2.173 2.220 19.888 1.00 91.38 185 TYR A CA 1
ATOM 1591 C C . TYR A 1 185 ? -3.404 1.979 20.760 1.00 91.38 185 TYR A C 1
ATOM 1593 O O . TYR A 1 185 ? -4.500 2.441 20.449 1.00 91.38 185 TYR A O 1
ATOM 1601 N N . LYS A 1 186 ? -3.211 1.279 21.883 1.00 88.88 186 LYS A N 1
ATOM 1602 C CA . LYS A 1 186 ? -4.276 1.010 22.841 1.00 88.88 186 LYS A CA 1
ATOM 1603 C C . LYS A 1 186 ? -4.786 2.307 23.477 1.00 88.88 186 LYS A C 1
ATOM 1605 O O . LYS A 1 186 ? -5.991 2.517 23.492 1.00 88.88 186 LYS A O 1
ATOM 1610 N N . LEU A 1 187 ? -3.878 3.185 23.913 1.00 88.50 187 LEU A N 1
ATOM 1611 C CA . LEU A 1 187 ? -4.205 4.479 24.527 1.00 88.50 187 LEU A CA 1
ATOM 1612 C C . LEU A 1 187 ? -4.888 5.462 23.571 1.00 88.50 187 LEU A C 1
ATOM 1614 O O . LEU A 1 187 ? -5.774 6.187 23.993 1.00 88.50 187 LEU A O 1
ATOM 1618 N N . PHE A 1 188 ? -4.458 5.531 22.310 1.00 87.00 188 PHE A N 1
ATOM 1619 C CA . PHE A 1 188 ? -4.966 6.533 21.370 1.00 87.00 188 PHE A CA 1
ATOM 1620 C C . PHE A 1 188 ? -6.231 6.095 20.637 1.00 87.00 188 PHE A C 1
ATOM 1622 O O . PHE A 1 188 ? -6.945 6.956 20.121 1.00 87.00 188 PHE A O 1
ATOM 1629 N N . TYR A 1 189 ? -6.469 4.785 20.505 1.00 89.00 189 TYR A N 1
ATOM 1630 C CA . TYR A 1 189 ? -7.495 4.286 19.588 1.00 89.00 189 TYR A CA 1
ATOM 1631 C C . TYR A 1 189 ? -8.499 3.310 20.199 1.00 89.00 189 TYR A C 1
ATOM 1633 O O . TYR A 1 189 ? -9.637 3.286 19.735 1.00 89.00 189 TYR A O 1
ATOM 1641 N N . LEU A 1 190 ? -8.105 2.484 21.173 1.00 77.00 190 LEU A N 1
ATOM 1642 C CA . LEU A 1 190 ? -8.981 1.439 21.725 1.00 77.00 190 LEU A CA 1
ATOM 1643 C C . LEU A 1 190 ? -9.688 1.846 23.023 1.00 77.00 190 LEU A C 1
ATOM 1645 O O . LEU A 1 190 ? -10.690 1.216 23.368 1.00 77.00 190 LEU A O 1
ATOM 1649 N N . TYR A 1 191 ? -9.172 2.864 23.708 1.00 70.19 191 TYR A N 1
ATOM 1650 C CA . TYR A 1 191 ? -9.802 3.541 24.840 1.00 70.19 191 TYR A CA 1
ATOM 1651 C C . TYR A 1 191 ? -10.292 4.920 24.405 1.00 70.19 191 TYR A C 1
ATOM 1653 O O . TYR A 1 191 ? -11.387 5.306 24.866 1.00 70.19 191 TYR A O 1
#

Secondary structure (DSSP, 8-state):
----------SSHHHHHHH----STT----HHHHTT-S--PPTT-TTHHHHHHHHHHHT-SSGGG-----S----PPP-TT-HHHH-SGGGGHHHHHHHHHHHHHHHTT--TTHHHHHHHHHHIIIIIIIIIIITT-S-HHHHHHHHHHHHHHHHHH-TTGGG-GGGGS--HHHHHHHH--HHHHIIIII-

Radius of gyration: 17.46 Å; chains: 1; bounding box: 37×45×51 Å

InterPro domains:
  IPR029044 Nucleotide-diphospho-sugar transferases [SSF53448] (13-100)

Sequence (191 aa):
KKIKDVAKKYNSLNEYLVKGRVVAWNKIYKKSWLDTLDFKFPVGRLYEDQDFFFKIVANLQNIEEIAVDDHIGVHYVQRSNSISYNESTRIRDIFWIYNDIIEYYRVHKVTCYKDEMEYRFTRNLLGNVLIRKVLKQKDRKLKRELLSEIKNYIDTNFPNWKRNKYLSERSKQNLYLKMVNSITYKLFYLY

Organism: NCBI:txid1624

pLDDT: mean 91.25, std 9.15, range [53.53, 98.38]

Foldseek 3Di:
DPDQDFDDFAPKLLSCLQVPDLDDPPDDDDVVVVVVDPDDQDPPAPPSSVLVVLSVSLPDPIRVVDDGDRDPPDDDDDDCPDPLNPDLPRLCSLLVSLVSSVVSCVVSVVPPCPLSSLQVSLLCLVPVSLPPRLVPDPPPVSSLVSLVVSVCSNCPSPVPNLVRPVLVDDDPSSVVVNPDDPVVSCVVRVD